Protein AF-A0A2H0W4V4-F1 (afdb_monomer_lite)

Foldseek 3Di:
DDDDDDDDDDDDDDDDDDDDDDDPPVVVVVVVVVVVVVVVVVVVVVVVVVVVVVVVVVVVVVVVVVVVVVVVVVVVVVVVVVVVVVVVVVVVVVVVVVVVVVVVVVVVVVVVVVVVVVVVVVVVVVVVVVVVVVVVVVVVVVVVVLCVLVVVLVCCVVFAAEDELLLQLLAAADLPAQDDPQQCPLSRHPQVCQQNVADSNDQQRCPPPHGLVVQSNVQHDSNDDDGGNHDPVSLQVQAQHWYFHPDGSGWIWGQHNPPSHIDTPGHSVVVVVVSVVD

Sequence (278 aa):
MNPLPQSPLMAPPQPDYTYTGPEQVDYKDRQIHYERKKRHWQRWVFYVVLSVVFLAMTAYAVYIYSENTKLVNSITEANASLKITTQNLSDSEKQSLERQRKVAELEKSLADSQADLDKQTADLQKAGEDKTKLLSSYNDFKVSLGSSDANIYSFLINYGVGVTADNLIKIPLADYNLGGLDTDGDGLSDTIEVAIGTDASKSDSDGDGFSDRDELLAGYNALGEGKLPVDAAFVDLNRGSILIQVEQNQGAWYINPKDGKRYFLGNPAKALQAIEKL

Secondary structure (DSSP, 8-state):
----------PPPPP------S-THHHHHHHHHHHHHHHHHHHHHHHHHHHHHHHHHHHHHHHHHHHHHHHHHHHHHHHHHHHHHHHHHHHHHHHHHHHHHHHHHHHHHHHHHHHHHHHHHHHHHHHHHHHHHHHHHHHHHHHHHHHHHHHHHHHHHHHSEEE-HHHHTTSPBPGGG--S--SS-SSS-HHHHHHHT--TT-S-SS-SSS-HHHHHHHTB-TTSSSB----HHHHHHHTTPEEEE-STT--EEEE-TTT--EEEEE-HHHHHHHHTT-

pLDDT: mean 82.8, std 15.64, range [39.81, 97.56]

InterPro domains:
  IPR059100 Bacterial TSP3 repeat [PF18884] (182-199)
  IPR059100 Bacterial TSP3 repeat [PF18884] (204-219)

Organism: NCBI:txid1974525

Structure (mmCIF, N/CA/C/O backbone):
data_AF-A0A2H0W4V4-F1
#
_entry.id   AF-A0A2H0W4V4-F1
#
loop_
_atom_site.group_PDB
_atom_site.id
_atom_site.type_symbol
_atom_site.label_atom_id
_atom_site.label_alt_id
_atom_site.label_comp_id
_atom_site.label_asym_id
_atom_site.label_entity_id
_atom_site.label_seq_id
_atom_site.pdbx_PDB_ins_code
_atom_site.Cartn_x
_atom_site.Cartn_y
_atom_site.Cartn_z
_atom_site.occupancy
_atom_site.B_iso_or_equiv
_atom_site.auth_seq_id
_atom_site.auth_comp_id
_atom_site.auth_asym_id
_atom_site.auth_atom_id
_atom_site.pdbx_PDB_model_num
ATOM 1 N N . MET A 1 1 ? 109.652 -39.416 -95.166 1.00 41.22 1 MET A N 1
ATOM 2 C CA . MET A 1 1 ? 110.807 -38.889 -95.918 1.00 41.22 1 MET A CA 1
ATOM 3 C C . MET A 1 1 ? 110.509 -37.449 -96.308 1.00 41.22 1 MET A C 1
ATOM 5 O O . MET A 1 1 ? 109.612 -37.227 -97.105 1.00 41.22 1 MET A O 1
ATOM 9 N N . ASN A 1 2 ? 111.233 -36.494 -95.716 1.00 61.44 2 ASN A N 1
ATOM 10 C CA . ASN A 1 2 ? 111.701 -35.308 -96.455 1.00 61.44 2 ASN A CA 1
ATOM 11 C C . ASN A 1 2 ? 112.622 -35.824 -97.587 1.00 61.44 2 ASN A C 1
ATOM 13 O O . ASN A 1 2 ? 113.175 -36.911 -97.375 1.00 61.44 2 ASN A O 1
ATOM 17 N N . PRO A 1 3 ? 112.866 -35.124 -98.719 1.00 61.03 3 PRO A N 1
ATOM 18 C CA . PRO A 1 3 ? 113.430 -33.765 -98.668 1.00 61.03 3 PRO A CA 1
ATOM 19 C C . PRO A 1 3 ? 113.128 -32.849 -99.899 1.00 61.03 3 PRO A C 1
ATOM 21 O O . PRO A 1 3 ? 112.820 -33.310 -100.987 1.00 61.03 3 PRO A O 1
ATOM 24 N N . LEU A 1 4 ? 113.060 -31.531 -99.687 1.00 40.69 4 LEU A N 1
ATOM 25 C CA . LEU A 1 4 ? 114.044 -30.497 -100.087 1.00 40.69 4 LEU A CA 1
ATOM 26 C C . LEU A 1 4 ? 113.825 -29.840 -101.479 1.00 40.69 4 LEU A C 1
ATOM 28 O O . LEU A 1 4 ? 113.165 -30.407 -102.340 1.00 40.69 4 LEU A O 1
ATOM 32 N N . PRO A 1 5 ? 114.300 -28.585 -101.638 1.00 69.75 5 PRO A N 1
ATOM 33 C CA . PRO A 1 5 ? 113.734 -27.531 -102.478 1.00 69.75 5 PRO A CA 1
ATOM 34 C C . PRO A 1 5 ? 114.546 -27.313 -103.766 1.00 69.75 5 PRO A C 1
ATOM 36 O O . PRO A 1 5 ? 115.562 -27.974 -103.954 1.00 69.75 5 PRO A O 1
ATOM 39 N N . GLN A 1 6 ? 114.153 -26.333 -104.595 1.00 45.16 6 GLN A N 1
ATOM 40 C CA . GLN A 1 6 ? 114.996 -25.197 -105.039 1.00 45.16 6 GLN A CA 1
ATOM 41 C C . GLN A 1 6 ? 114.404 -24.432 -106.247 1.00 45.16 6 GLN A C 1
ATOM 43 O O . GLN A 1 6 ? 114.139 -25.031 -107.279 1.00 45.16 6 GLN A O 1
ATOM 48 N N . SER A 1 7 ? 114.310 -23.100 -106.079 1.00 46.28 7 SER A N 1
ATOM 49 C CA . SER A 1 7 ? 114.865 -22.019 -106.940 1.00 46.28 7 SER A CA 1
ATOM 50 C C . SER A 1 7 ? 114.385 -21.867 -108.424 1.00 46.28 7 SER A C 1
ATOM 52 O O . SER A 1 7 ? 113.588 -22.665 -108.889 1.00 46.28 7 SER A O 1
ATOM 54 N N . PRO A 1 8 ? 114.726 -20.776 -109.160 1.00 64.12 8 PRO A N 1
ATOM 55 C CA . PRO A 1 8 ? 113.822 -19.633 -109.394 1.00 64.12 8 PRO A CA 1
ATOM 56 C C . PRO A 1 8 ? 113.667 -19.190 -110.883 1.00 64.12 8 PRO A C 1
ATOM 58 O O . PRO A 1 8 ? 114.312 -19.734 -111.770 1.00 64.12 8 PRO A O 1
ATOM 61 N N . LEU A 1 9 ? 112.893 -18.102 -111.089 1.00 49.72 9 LEU A N 1
ATOM 62 C CA . LEU A 1 9 ? 112.838 -17.153 -112.236 1.00 49.72 9 LEU A CA 1
ATOM 63 C C . LEU A 1 9 ? 112.128 -17.572 -113.545 1.00 49.72 9 LEU A C 1
ATOM 65 O O . LEU A 1 9 ? 112.609 -18.412 -114.290 1.00 49.72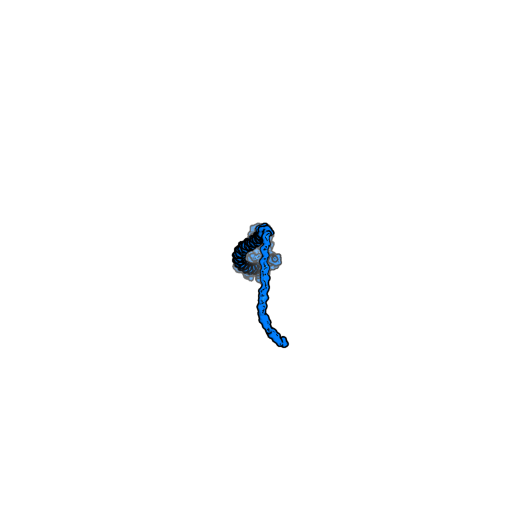 9 LEU A O 1
ATOM 69 N N . MET A 1 10 ? 111.051 -16.853 -113.907 1.00 44.47 10 MET A N 1
ATOM 70 C CA . MET A 1 10 ? 111.028 -15.742 -114.894 1.00 44.47 10 MET A CA 1
ATOM 71 C C . MET A 1 10 ? 109.590 -15.534 -115.427 1.00 44.47 10 MET A C 1
ATOM 73 O O . MET A 1 10 ? 108.916 -16.491 -115.798 1.00 44.47 10 MET A O 1
ATOM 77 N N . ALA A 1 11 ? 109.104 -14.289 -115.452 1.00 58.34 11 ALA A N 1
ATOM 78 C CA . ALA A 1 11 ? 107.744 -13.936 -115.877 1.00 58.34 11 ALA A CA 1
ATOM 79 C C . ALA A 1 11 ? 107.674 -13.567 -117.380 1.00 58.34 11 ALA A C 1
ATOM 81 O O . ALA A 1 11 ? 108.534 -12.810 -117.834 1.00 58.34 11 ALA A O 1
ATOM 82 N N . PRO A 1 12 ? 106.659 -14.027 -118.143 1.00 52.88 12 PRO A N 1
ATOM 83 C CA . PRO A 1 12 ? 106.380 -13.567 -119.507 1.00 52.88 12 PRO A CA 1
ATOM 84 C C . PRO A 1 12 ? 105.255 -12.494 -119.554 1.00 52.88 12 PRO A C 1
ATOM 86 O O . PRO A 1 12 ? 104.584 -12.260 -118.547 1.00 52.88 12 PRO A O 1
ATOM 89 N N . PRO A 1 13 ? 105.078 -11.786 -120.690 1.00 58.38 13 PRO A N 1
ATOM 90 C CA . PRO A 1 13 ? 104.577 -10.408 -120.728 1.00 58.38 13 PRO A CA 1
ATOM 91 C C . PRO A 1 13 ? 103.045 -10.264 -120.736 1.00 58.38 13 PRO A C 1
ATOM 93 O O . PRO A 1 13 ? 102.309 -11.168 -121.125 1.00 58.38 13 PRO A O 1
ATOM 96 N N . GLN A 1 14 ? 102.589 -9.073 -120.331 1.00 53.31 14 GLN A N 1
ATOM 97 C CA . GLN A 1 14 ? 101.191 -8.620 -120.340 1.00 53.31 14 GLN A CA 1
ATOM 98 C C . GLN A 1 14 ? 100.755 -8.178 -121.751 1.00 53.31 14 GLN A C 1
ATOM 100 O O . GLN A 1 14 ? 101.511 -7.448 -122.396 1.00 53.31 14 GLN A O 1
ATOM 105 N N . PRO A 1 15 ? 99.546 -8.529 -122.223 1.00 56.91 15 PRO A N 1
ATOM 106 C CA . PRO A 1 15 ? 98.967 -7.922 -123.415 1.00 56.91 15 PRO A CA 1
ATOM 107 C C . PRO A 1 15 ? 98.210 -6.622 -123.086 1.00 56.91 15 PRO A C 1
ATOM 109 O O . PRO A 1 15 ? 97.336 -6.592 -122.220 1.00 56.91 15 PRO A O 1
ATOM 112 N N . ASP A 1 16 ? 98.544 -5.565 -123.825 1.00 51.09 16 ASP A N 1
ATOM 113 C CA . ASP A 1 16 ? 97.829 -4.289 -123.903 1.00 51.09 16 ASP A CA 1
ATOM 114 C C . ASP A 1 16 ? 96.797 -4.356 -125.036 1.00 51.09 16 ASP A C 1
ATOM 116 O O . ASP A 1 16 ? 97.174 -4.475 -126.202 1.00 51.09 16 ASP A O 1
ATOM 120 N N . TYR A 1 17 ? 95.507 -4.284 -124.693 1.00 49.16 17 TYR A N 1
ATOM 121 C CA . TYR A 1 17 ? 94.443 -3.943 -125.636 1.00 49.16 17 TYR A CA 1
ATOM 122 C C . TYR A 1 17 ? 93.373 -3.093 -124.946 1.00 49.16 17 TYR A C 1
ATOM 124 O O . TYR A 1 17 ? 92.621 -3.545 -124.081 1.00 49.16 17 TYR A O 1
ATOM 132 N N . THR A 1 18 ? 93.305 -1.840 -125.380 1.00 41.22 18 THR A N 1
ATOM 133 C CA . THR A 1 18 ? 92.241 -0.868 -125.133 1.00 41.22 18 THR A CA 1
ATOM 134 C C . THR A 1 18 ? 91.043 -1.147 -126.057 1.00 41.22 18 THR A C 1
ATOM 136 O O . THR A 1 18 ? 91.220 -1.386 -127.249 1.00 41.22 18 THR A O 1
ATOM 139 N N . TYR A 1 19 ? 89.811 -1.096 -125.527 1.00 44.00 19 TYR A N 1
ATOM 140 C CA . TYR A 1 19 ? 88.566 -1.111 -126.316 1.00 44.00 19 TYR A CA 1
ATOM 141 C C . TYR A 1 19 ? 87.645 0.050 -125.906 1.00 44.00 19 TYR A C 1
ATOM 143 O O . TYR A 1 19 ? 87.472 0.342 -124.721 1.00 44.00 19 TYR A O 1
ATOM 151 N N . THR A 1 20 ? 87.079 0.722 -126.909 1.00 44.56 20 THR A N 1
ATOM 152 C CA . THR A 1 20 ? 86.448 2.048 -126.884 1.00 44.56 20 THR A CA 1
ATOM 153 C C . THR A 1 20 ? 84.921 1.996 -127.140 1.00 44.56 20 THR A C 1
ATOM 155 O O . THR A 1 20 ? 84.495 1.694 -128.248 1.00 44.56 20 THR A O 1
ATOM 158 N N . GLY A 1 21 ? 84.106 2.392 -126.140 1.00 39.81 21 GLY A N 1
ATOM 159 C CA . GLY A 1 21 ? 82.721 2.933 -126.261 1.00 39.81 21 GLY A CA 1
ATOM 160 C C . GLY A 1 21 ? 81.510 1.959 -126.211 1.00 39.81 21 GLY A C 1
ATOM 161 O O . GLY A 1 21 ? 81.665 0.799 -126.587 1.00 39.81 21 GLY A O 1
ATOM 162 N N . PRO A 1 22 ? 80.286 2.397 -125.797 1.00 45.38 22 PRO A N 1
ATOM 163 C CA . PRO A 1 22 ? 79.876 3.736 -125.356 1.00 45.38 22 PRO A CA 1
ATOM 164 C C . PRO A 1 22 ? 79.820 3.905 -123.819 1.00 45.38 22 PRO A C 1
ATOM 166 O O . PRO A 1 22 ? 79.633 2.957 -123.062 1.00 45.38 22 PRO A O 1
ATOM 169 N N . GLU A 1 23 ? 80.019 5.156 -123.404 1.00 50.53 23 GLU A N 1
ATOM 170 C CA . GLU A 1 23 ? 79.877 5.779 -122.077 1.00 50.53 23 GLU A CA 1
ATOM 171 C C . GLU A 1 23 ? 79.371 4.934 -120.891 1.00 50.53 23 GLU A C 1
ATOM 173 O O . GLU A 1 23 ? 78.206 4.552 -120.802 1.00 50.53 23 GLU A O 1
ATOM 178 N N . GLN A 1 24 ? 80.202 4.844 -119.845 1.00 51.22 24 GLN A N 1
ATOM 179 C CA . GLN A 1 24 ? 79.829 4.405 -118.487 1.00 51.22 24 GLN A CA 1
ATOM 180 C C . GLN A 1 24 ? 78.754 5.275 -117.782 1.00 51.22 24 GLN A C 1
ATOM 182 O O . GLN A 1 24 ? 78.531 5.129 -116.576 1.00 51.22 24 GLN A O 1
ATOM 187 N N . VAL A 1 25 ? 78.099 6.192 -118.493 1.00 51.09 25 VAL A N 1
ATOM 188 C CA . VAL A 1 25 ? 77.175 7.187 -117.935 1.00 51.09 25 VAL A CA 1
ATOM 189 C C . VAL A 1 25 ? 75.773 6.587 -117.703 1.00 51.09 25 VAL A C 1
ATOM 191 O O . VAL A 1 25 ? 75.182 6.816 -116.652 1.00 51.09 25 VAL A O 1
ATOM 194 N N . ASP A 1 26 ? 75.281 5.700 -118.580 1.00 54.69 26 ASP A N 1
ATOM 195 C CA . ASP A 1 26 ? 73.888 5.195 -118.535 1.00 54.69 26 ASP A CA 1
ATOM 196 C C . ASP A 1 26 ? 73.629 4.118 -117.449 1.00 54.69 26 ASP A C 1
ATOM 198 O O . ASP A 1 26 ? 72.583 4.090 -116.794 1.00 54.69 26 ASP A O 1
ATOM 202 N N . TYR A 1 27 ? 74.596 3.235 -117.168 1.00 55.56 27 TYR A N 1
ATOM 203 C CA . TYR A 1 27 ? 74.414 2.197 -116.137 1.00 55.56 27 TYR A CA 1
ATOM 204 C C . TYR A 1 27 ? 74.464 2.768 -114.713 1.00 55.56 27 TYR A C 1
ATOM 206 O O . TYR A 1 27 ? 73.708 2.332 -113.837 1.00 55.56 27 TYR A O 1
ATOM 214 N N . LYS A 1 28 ? 75.319 3.777 -114.496 1.00 58.25 28 LYS A N 1
ATOM 215 C CA . LYS A 1 28 ? 75.424 4.490 -113.219 1.00 58.25 28 LYS A CA 1
ATOM 216 C C . LYS A 1 28 ? 74.141 5.254 -112.916 1.00 58.25 28 LYS A C 1
ATOM 218 O O . LYS A 1 28 ? 73.630 5.112 -111.810 1.00 58.25 28 LYS A O 1
ATOM 223 N N . ASP A 1 29 ? 73.560 5.973 -113.876 1.00 63.00 29 ASP A N 1
ATOM 224 C CA . ASP A 1 29 ? 72.324 6.732 -113.637 1.00 63.00 29 ASP A CA 1
ATOM 225 C C . ASP A 1 29 ? 71.114 5.838 -113.328 1.00 63.00 29 ASP A C 1
ATOM 227 O O . ASP A 1 29 ? 70.357 6.123 -112.391 1.00 63.00 29 ASP A O 1
ATOM 231 N N . ARG A 1 30 ? 70.966 4.697 -114.021 1.00 64.38 30 ARG A N 1
ATOM 232 C CA . ARG A 1 30 ? 69.923 3.712 -113.685 1.00 64.38 30 ARG A CA 1
ATOM 233 C C . ARG A 1 30 ? 70.120 3.119 -112.287 1.00 64.38 30 ARG A C 1
ATOM 235 O O . ARG A 1 30 ? 69.159 3.070 -111.517 1.00 64.38 30 ARG A O 1
ATOM 242 N N . GLN A 1 31 ? 71.339 2.716 -111.919 1.00 69.06 31 GLN A N 1
ATOM 243 C CA . GLN A 1 31 ? 71.639 2.216 -110.568 1.00 69.06 31 GLN A CA 1
ATOM 244 C C . GLN A 1 31 ? 71.371 3.275 -109.494 1.00 69.06 31 GLN A C 1
ATOM 246 O O . GLN A 1 31 ? 70.716 2.993 -108.490 1.00 69.06 31 GLN A O 1
ATOM 251 N N . ILE A 1 32 ? 71.782 4.518 -109.741 1.00 68.56 32 ILE A N 1
ATOM 252 C CA . ILE A 1 32 ? 71.539 5.651 -108.851 1.00 68.56 32 ILE A CA 1
ATOM 253 C C . ILE A 1 32 ? 70.028 5.895 -108.677 1.00 68.56 32 ILE A C 1
ATOM 255 O O . ILE A 1 32 ? 69.584 6.188 -107.562 1.00 68.56 32 ILE A O 1
ATOM 259 N N . HIS A 1 33 ? 69.214 5.758 -109.730 1.00 73.69 33 HIS A N 1
ATOM 260 C CA . HIS A 1 33 ? 67.759 5.905 -109.632 1.00 73.69 33 HIS A CA 1
ATOM 261 C C . HIS A 1 33 ? 67.108 4.788 -108.796 1.00 73.69 33 HIS A C 1
ATOM 263 O O . HIS A 1 33 ? 66.320 5.083 -107.888 1.00 73.69 33 HIS A O 1
ATOM 269 N N . TYR A 1 34 ? 67.487 3.524 -109.026 1.00 76.38 34 TYR A N 1
ATOM 270 C CA . TYR A 1 34 ? 67.015 2.385 -108.227 1.00 76.38 34 TYR A CA 1
ATOM 271 C C . TYR A 1 34 ? 67.400 2.517 -106.752 1.00 76.38 34 TYR A C 1
ATOM 273 O O . TYR A 1 34 ? 66.565 2.313 -105.867 1.00 76.38 34 TYR A O 1
ATOM 281 N N . GLU A 1 35 ? 68.634 2.925 -106.464 1.00 81.88 35 GLU A N 1
ATOM 282 C CA . GLU A 1 35 ? 69.087 3.148 -105.096 1.00 81.88 35 GLU A CA 1
ATOM 283 C C . GLU A 1 35 ? 68.369 4.313 -104.413 1.00 81.88 35 GLU A C 1
ATOM 285 O O . GLU A 1 35 ? 68.028 4.208 -103.235 1.00 81.88 35 GLU A O 1
ATOM 290 N N . ARG A 1 36 ? 68.099 5.420 -105.123 1.00 78.94 36 ARG A N 1
ATOM 291 C CA . ARG A 1 36 ? 67.303 6.530 -104.574 1.00 78.94 36 ARG A CA 1
ATOM 292 C C . ARG A 1 36 ? 65.90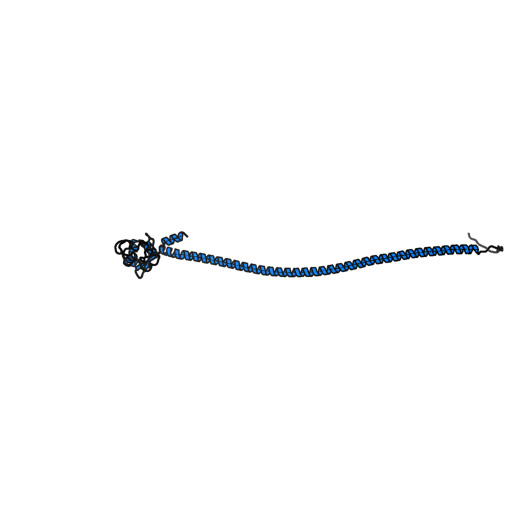0 6.060 -104.204 1.00 78.94 36 ARG A C 1
ATOM 294 O O . ARG A 1 36 ? 65.459 6.340 -103.092 1.00 78.94 36 ARG A O 1
ATOM 301 N N . LYS A 1 37 ? 65.231 5.306 -105.082 1.00 83.38 37 LYS A N 1
ATOM 302 C CA . LYS A 1 37 ? 63.888 4.766 -104.820 1.00 83.38 37 LYS A CA 1
ATOM 303 C C . LYS A 1 37 ? 63.895 3.769 -103.659 1.00 83.38 37 LYS A C 1
ATOM 305 O O . LYS A 1 37 ? 63.037 3.857 -102.787 1.00 83.38 37 LYS A O 1
ATOM 310 N N . LYS A 1 38 ? 64.900 2.888 -103.587 1.00 83.62 38 LYS A N 1
ATOM 311 C CA . LYS A 1 38 ? 65.084 1.938 -102.479 1.00 83.62 38 LYS A CA 1
ATOM 312 C C . LYS A 1 38 ? 65.345 2.648 -101.150 1.00 83.62 38 LYS A C 1
ATOM 314 O O . LYS A 1 38 ? 64.672 2.339 -100.176 1.00 83.62 38 LYS A O 1
ATOM 319 N N . ARG A 1 39 ? 66.262 3.622 -101.103 1.00 84.69 39 ARG A N 1
ATOM 320 C CA . ARG A 1 39 ? 66.539 4.425 -99.896 1.00 84.69 39 ARG A CA 1
ATOM 321 C C . ARG A 1 39 ? 65.317 5.232 -99.465 1.00 84.69 39 ARG A C 1
ATOM 323 O O . ARG A 1 39 ? 65.055 5.347 -98.274 1.00 84.69 39 ARG A O 1
ATOM 330 N N . HIS A 1 40 ? 64.562 5.771 -100.419 1.00 87.25 40 HIS A N 1
ATOM 331 C CA . HIS A 1 40 ? 63.322 6.488 -100.136 1.00 87.25 40 HIS A CA 1
ATOM 332 C C . HIS A 1 40 ? 62.250 5.554 -99.561 1.00 87.25 40 HIS A C 1
ATOM 334 O O . HIS A 1 40 ? 61.663 5.869 -98.533 1.00 87.25 40 HIS A O 1
ATOM 340 N N . TRP A 1 41 ? 62.064 4.371 -100.150 1.00 86.19 41 TRP A N 1
ATOM 341 C CA . TRP A 1 41 ? 61.154 3.348 -99.633 1.00 86.19 41 TRP A CA 1
ATOM 342 C C . TRP A 1 41 ? 61.583 2.832 -98.252 1.00 86.19 41 TRP A C 1
ATOM 344 O O . TRP A 1 41 ? 60.758 2.752 -97.352 1.00 86.19 41 TRP A O 1
ATOM 354 N N . GLN A 1 42 ? 62.877 2.577 -98.033 1.00 90.56 42 GLN A N 1
ATOM 355 C CA . GLN A 1 42 ? 63.416 2.193 -96.723 1.00 90.56 42 GLN A CA 1
ATOM 356 C C . GLN A 1 42 ? 63.190 3.277 -95.662 1.00 90.56 42 GLN A C 1
ATOM 358 O O . GLN A 1 42 ? 62.799 2.955 -94.546 1.00 90.56 42 GLN A O 1
ATOM 363 N N . ARG A 1 43 ? 63.389 4.559 -96.000 1.00 91.12 43 ARG A N 1
ATOM 364 C CA . ARG A 1 43 ? 63.072 5.683 -95.103 1.00 91.12 43 ARG A CA 1
ATOM 365 C C . ARG A 1 43 ? 61.577 5.765 -94.817 1.00 91.12 43 ARG A C 1
ATOM 367 O O . ARG A 1 43 ? 61.200 5.958 -93.670 1.00 91.12 43 ARG A O 1
ATOM 374 N N . TRP A 1 44 ? 60.735 5.578 -95.831 1.00 93.50 44 TRP A N 1
ATOM 375 C CA . TRP A 1 44 ? 59.284 5.571 -95.663 1.00 93.50 44 TRP A CA 1
ATOM 376 C C . TRP A 1 44 ? 58.834 4.448 -94.719 1.00 93.50 44 TRP A C 1
ATOM 378 O O . TRP A 1 44 ? 58.141 4.718 -93.744 1.00 93.50 44 TRP A O 1
ATOM 388 N N . VAL A 1 45 ? 59.321 3.220 -94.924 1.00 92.94 45 VAL A N 1
ATOM 389 C CA . VAL A 1 45 ? 59.064 2.085 -94.022 1.00 92.94 45 VAL A CA 1
ATOM 390 C C . VAL A 1 45 ? 59.585 2.369 -92.610 1.00 92.94 45 VAL A C 1
ATOM 392 O O . VAL A 1 45 ? 58.869 2.133 -91.642 1.00 92.94 45 VAL A O 1
ATOM 395 N N . PHE A 1 46 ? 60.793 2.925 -92.475 1.00 93.31 46 PHE A N 1
ATOM 396 C CA . PHE A 1 46 ? 61.358 3.296 -91.176 1.00 93.31 46 PHE A CA 1
ATOM 397 C C . PHE A 1 46 ? 60.480 4.310 -90.431 1.00 93.31 46 PHE A C 1
ATOM 399 O O . PHE A 1 46 ? 60.195 4.110 -89.254 1.00 93.31 46 PHE A O 1
ATOM 406 N N . TYR A 1 47 ? 60.000 5.359 -91.105 1.00 94.12 47 TYR A N 1
ATOM 407 C CA . TYR A 1 47 ? 59.118 6.350 -90.485 1.00 94.12 47 TYR A CA 1
ATOM 408 C C . TYR A 1 47 ? 57.745 5.781 -90.127 1.00 94.12 47 TYR A C 1
ATOM 410 O O . TYR A 1 47 ? 57.211 6.141 -89.083 1.00 94.12 47 TYR A O 1
ATOM 418 N N . VAL A 1 48 ? 57.190 4.872 -90.936 1.00 94.88 48 VAL A N 1
ATOM 419 C CA . VAL A 1 48 ? 55.935 4.180 -90.604 1.00 94.88 48 VAL A CA 1
ATOM 420 C C . VAL A 1 48 ? 56.112 3.326 -89.350 1.00 94.88 48 VAL A C 1
ATOM 422 O O . VAL A 1 48 ? 55.324 3.452 -88.418 1.00 94.88 48 VAL A O 1
ATOM 425 N N . VAL A 1 49 ? 57.169 2.512 -89.277 1.00 94.44 49 VAL A N 1
ATOM 426 C CA . VAL A 1 49 ? 57.457 1.691 -88.088 1.00 94.44 49 VAL A CA 1
ATOM 427 C C . VAL A 1 49 ? 57.693 2.575 -86.864 1.00 94.44 49 VAL A C 1
ATOM 429 O O . VAL A 1 49 ? 57.103 2.330 -85.815 1.00 94.44 49 VAL A O 1
ATOM 432 N N . LEU A 1 50 ? 58.494 3.635 -86.998 1.00 94.38 50 LEU A N 1
ATOM 433 C CA . LEU A 1 50 ? 58.752 4.584 -85.916 1.00 94.38 50 LEU A CA 1
ATOM 434 C C . LEU A 1 50 ? 57.462 5.271 -85.446 1.00 94.38 50 LEU A C 1
ATOM 436 O O . LEU A 1 50 ? 57.253 5.422 -84.246 1.00 94.38 50 LEU A O 1
ATOM 440 N N . SER A 1 51 ? 56.577 5.641 -86.374 1.00 94.12 51 SER A N 1
ATOM 441 C CA . SER A 1 51 ? 55.277 6.238 -86.066 1.00 94.12 51 SER A CA 1
ATOM 442 C C . SER A 1 51 ? 54.361 5.260 -85.332 1.00 94.12 51 SER A C 1
ATOM 444 O O . SER A 1 51 ? 53.764 5.644 -84.332 1.00 94.12 51 SER A O 1
ATOM 446 N N . VAL A 1 52 ? 54.294 3.994 -85.756 1.00 95.56 52 VAL A N 1
ATOM 447 C CA . VAL A 1 52 ? 53.503 2.957 -85.074 1.00 95.56 52 VAL A CA 1
ATOM 448 C C . VAL A 1 52 ? 54.033 2.697 -83.665 1.00 95.56 52 VAL A C 1
ATOM 450 O O . VAL A 1 52 ? 53.246 2.643 -82.724 1.00 95.56 52 VAL A O 1
ATOM 453 N N . VAL A 1 53 ? 55.355 2.588 -83.492 1.00 95.62 53 VAL A N 1
ATOM 454 C CA . VAL A 1 53 ? 55.975 2.415 -82.168 1.00 95.62 53 VAL A CA 1
ATOM 455 C C . VAL A 1 53 ? 55.687 3.619 -81.274 1.00 95.62 53 VAL A C 1
ATOM 457 O O . VAL A 1 53 ? 55.308 3.442 -80.118 1.00 95.62 53 VAL A O 1
ATOM 460 N N . PHE A 1 54 ? 55.806 4.838 -81.806 1.00 96.62 54 PHE A N 1
ATOM 461 C CA . PHE A 1 54 ? 55.487 6.054 -81.063 1.00 96.62 54 PHE A CA 1
ATOM 462 C C . PHE A 1 54 ? 54.012 6.091 -80.641 1.00 96.62 54 PHE A C 1
ATOM 464 O O . PHE A 1 54 ? 53.725 6.339 -79.474 1.00 96.62 54 PHE A O 1
ATOM 471 N N . LEU A 1 55 ? 53.082 5.773 -81.548 1.00 95.38 55 LEU A N 1
ATOM 472 C CA . LEU A 1 55 ? 51.649 5.695 -81.245 1.00 95.38 55 LEU A CA 1
ATOM 473 C C . LEU A 1 55 ? 51.324 4.605 -80.212 1.00 95.38 55 LEU A C 1
ATOM 475 O O . LEU A 1 55 ? 50.486 4.815 -79.341 1.00 95.38 55 LEU A O 1
ATOM 479 N N . ALA A 1 56 ? 51.995 3.454 -80.271 1.00 94.94 56 ALA A N 1
ATOM 480 C CA . ALA A 1 56 ? 51.826 2.393 -79.282 1.00 94.94 56 ALA A CA 1
ATOM 481 C C . ALA A 1 56 ? 52.334 2.824 -77.895 1.00 94.94 56 ALA A C 1
ATOM 483 O O . ALA A 1 56 ? 51.663 2.583 -76.892 1.00 94.94 56 ALA A O 1
ATOM 484 N N . MET A 1 57 ? 53.486 3.503 -77.827 1.00 96.06 57 MET A N 1
ATOM 485 C CA . MET A 1 57 ? 54.024 4.037 -76.571 1.00 96.06 57 MET A CA 1
ATOM 486 C C . MET A 1 57 ? 53.123 5.119 -75.974 1.00 96.06 57 MET A C 1
ATOM 488 O O . MET A 1 57 ? 52.873 5.096 -74.769 1.00 96.06 57 MET A O 1
ATOM 492 N N . THR A 1 58 ? 52.605 6.046 -76.787 1.00 95.62 58 THR A N 1
ATOM 493 C CA . THR A 1 58 ? 51.685 7.082 -76.296 1.00 95.62 58 THR A CA 1
ATOM 494 C C . THR A 1 58 ? 50.367 6.475 -75.826 1.00 95.62 58 THR A C 1
ATOM 496 O O . THR A 1 58 ? 49.897 6.830 -74.747 1.00 95.62 58 THR A O 1
ATOM 499 N N . ALA A 1 59 ? 49.809 5.505 -76.559 1.00 95.44 59 ALA A N 1
ATOM 500 C CA . ALA A 1 59 ? 48.616 4.775 -76.134 1.00 95.44 59 ALA A CA 1
ATOM 501 C C . ALA A 1 59 ? 48.836 4.033 -74.804 1.00 95.44 59 ALA A C 1
ATOM 503 O O . ALA A 1 59 ? 47.994 4.111 -73.910 1.00 95.44 59 ALA A O 1
ATOM 504 N N . TYR A 1 60 ? 49.985 3.371 -74.634 1.00 95.94 60 TYR A N 1
ATOM 505 C CA . TYR A 1 60 ? 50.334 2.686 -73.388 1.00 95.94 60 TYR A CA 1
ATOM 506 C C . TYR A 1 60 ? 50.516 3.661 -72.213 1.00 95.94 60 TYR A C 1
ATOM 508 O O . TYR A 1 60 ? 50.036 3.398 -71.110 1.00 95.94 60 TYR A O 1
ATOM 516 N N . ALA A 1 61 ? 51.138 4.821 -72.446 1.00 95.19 61 ALA A N 1
ATOM 517 C CA . ALA A 1 61 ? 51.273 5.870 -71.435 1.00 95.19 61 ALA A CA 1
ATOM 518 C C . ALA A 1 61 ? 49.907 6.423 -70.992 1.00 95.19 61 ALA A C 1
ATOM 520 O O . ALA A 1 61 ? 49.667 6.581 -69.795 1.00 95.19 61 ALA A O 1
ATOM 521 N N . VAL A 1 62 ? 48.990 6.660 -71.939 1.00 95.56 62 VAL A N 1
ATOM 522 C CA . VAL A 1 62 ? 47.611 7.086 -71.643 1.00 95.56 62 VAL A CA 1
ATOM 523 C C . VAL A 1 62 ? 46.857 6.007 -70.866 1.00 95.56 62 VAL A C 1
ATOM 525 O O . VAL A 1 62 ? 46.175 6.330 -69.895 1.00 95.56 62 VAL A O 1
ATOM 528 N N . TYR A 1 63 ? 47.011 4.732 -71.238 1.00 95.81 63 TYR A N 1
ATOM 529 C CA . TYR A 1 63 ? 46.401 3.612 -70.521 1.00 95.81 63 TYR A CA 1
ATOM 530 C C . TYR A 1 63 ? 46.848 3.571 -69.053 1.00 95.81 63 TYR A C 1
ATOM 532 O O . TYR A 1 63 ? 45.998 3.615 -68.163 1.00 95.81 63 TYR A O 1
ATOM 540 N N . ILE A 1 64 ? 48.161 3.592 -68.791 1.00 95.38 64 ILE A N 1
ATOM 541 C CA . ILE A 1 64 ? 48.706 3.619 -67.423 1.00 95.38 64 ILE A CA 1
ATOM 542 C C . ILE A 1 64 ? 48.196 4.837 -66.655 1.00 95.38 64 ILE A C 1
ATOM 544 O O . ILE A 1 64 ? 47.783 4.708 -65.505 1.00 95.38 64 ILE A O 1
ATOM 548 N N . TYR A 1 65 ? 48.205 6.018 -67.275 1.00 95.81 65 TYR A N 1
ATOM 549 C CA . TYR A 1 65 ? 47.715 7.228 -66.6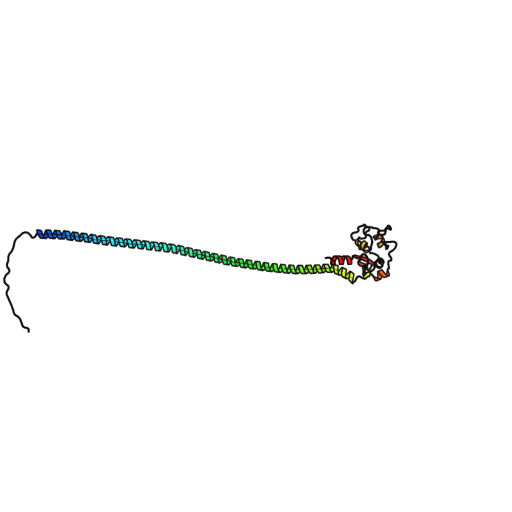23 1.00 95.81 65 TYR A CA 1
ATOM 550 C C . TYR A 1 65 ? 46.235 7.101 -66.239 1.00 95.81 65 TYR A C 1
ATOM 552 O O . TYR A 1 65 ? 45.852 7.462 -65.125 1.00 95.81 65 TYR A O 1
ATOM 560 N N . SER A 1 66 ? 45.408 6.536 -67.123 1.00 95.25 66 SER A N 1
ATOM 561 C CA . SER A 1 66 ? 43.985 6.325 -66.855 1.00 95.25 66 SER A CA 1
ATOM 562 C C . SER A 1 66 ? 43.748 5.350 -65.698 1.00 95.25 66 SER A C 1
ATOM 564 O O . SER A 1 66 ? 42.955 5.654 -64.809 1.00 95.25 66 SER A O 1
ATOM 566 N N . GLU A 1 67 ? 44.478 4.232 -65.646 1.00 95.88 67 GLU A N 1
ATOM 567 C CA . GLU A 1 67 ? 44.382 3.256 -64.553 1.00 95.88 67 GLU A CA 1
ATOM 568 C C . GLU A 1 67 ? 44.892 3.837 -63.230 1.00 95.88 67 GLU A C 1
ATOM 570 O O . GLU A 1 67 ? 44.226 3.720 -62.204 1.00 95.88 67 GLU A O 1
ATOM 575 N N . ASN A 1 68 ? 46.007 4.572 -63.250 1.00 94.81 68 ASN A N 1
ATOM 576 C CA . ASN A 1 68 ? 46.502 5.280 -62.068 1.00 94.81 68 ASN A CA 1
ATOM 577 C C . ASN A 1 68 ? 45.488 6.309 -61.557 1.00 94.81 68 ASN A C 1
ATOM 579 O O . ASN A 1 68 ? 45.293 6.431 -60.350 1.00 94.81 68 ASN A O 1
ATOM 583 N N . THR A 1 69 ? 44.805 7.018 -62.457 1.00 95.31 69 THR A N 1
ATOM 584 C CA . THR A 1 69 ? 43.755 7.969 -62.069 1.00 95.31 69 THR A CA 1
ATOM 585 C C . THR A 1 69 ? 42.578 7.248 -61.410 1.00 95.31 69 THR A C 1
ATOM 587 O O . THR A 1 69 ? 42.105 7.689 -60.364 1.00 95.31 69 THR A O 1
ATOM 590 N N . LYS A 1 70 ? 42.138 6.103 -61.957 1.00 96.00 70 LYS A N 1
ATOM 591 C CA . LYS A 1 70 ? 41.094 5.271 -61.330 1.00 96.00 70 LYS A CA 1
ATOM 592 C C . LYS A 1 70 ? 41.509 4.803 -59.934 1.00 96.00 70 LYS A C 1
ATOM 594 O O . LYS A 1 70 ? 40.716 4.908 -59.001 1.00 96.00 70 LYS A O 1
ATOM 599 N N . LEU A 1 71 ? 42.752 4.345 -59.772 1.00 95.62 71 LEU A N 1
ATOM 600 C CA . LEU A 1 71 ? 43.289 3.920 -58.478 1.00 95.62 71 LEU A CA 1
ATOM 601 C C . LEU A 1 71 ? 43.312 5.075 -57.467 1.00 95.62 71 LEU A C 1
ATOM 603 O O . LEU A 1 71 ? 42.802 4.917 -56.360 1.00 95.62 71 LEU A O 1
ATOM 607 N N . VAL A 1 72 ? 43.824 6.251 -57.843 1.00 95.75 72 VAL A N 1
ATOM 608 C CA . VAL A 1 72 ? 43.855 7.440 -56.968 1.00 95.75 72 VAL A CA 1
ATOM 609 C C . VAL A 1 72 ? 42.448 7.866 -56.547 1.00 95.75 72 VAL A C 1
ATOM 611 O O . VAL A 1 72 ? 42.228 8.168 -55.371 1.00 95.75 72 VAL A O 1
ATOM 614 N N . ASN A 1 73 ? 41.488 7.845 -57.473 1.00 96.12 73 ASN A N 1
ATOM 615 C CA . ASN A 1 73 ? 40.093 8.146 -57.161 1.00 96.12 73 ASN A CA 1
ATOM 616 C C . ASN A 1 73 ? 39.524 7.131 -56.163 1.00 96.12 73 ASN A C 1
ATOM 618 O O . ASN A 1 73 ? 38.998 7.537 -55.130 1.00 96.12 73 ASN A O 1
ATOM 622 N N . SER A 1 74 ? 39.732 5.828 -56.393 1.00 96.31 74 SER A N 1
ATOM 623 C CA . SER A 1 74 ? 39.268 4.777 -55.475 1.00 96.31 74 SER A CA 1
ATOM 624 C C . SER A 1 74 ? 39.876 4.895 -54.071 1.00 96.31 74 SER A C 1
ATOM 626 O O . SER A 1 74 ? 39.179 4.716 -53.076 1.00 96.31 74 SER A O 1
ATOM 628 N N . ILE A 1 75 ? 41.157 5.270 -53.966 1.00 95.81 75 ILE A N 1
ATOM 629 C CA . ILE A 1 75 ? 41.834 5.502 -52.682 1.00 95.81 75 ILE A CA 1
ATOM 630 C C . ILE A 1 75 ? 41.241 6.727 -51.982 1.00 95.81 75 ILE A C 1
ATOM 632 O O . ILE A 1 75 ? 41.049 6.724 -50.767 1.00 95.81 75 ILE A O 1
ATOM 636 N N . THR A 1 76 ? 40.941 7.781 -52.738 1.00 96.31 76 THR A N 1
ATOM 637 C CA . THR A 1 76 ? 40.352 9.010 -52.201 1.00 96.31 76 THR A CA 1
ATOM 638 C C . THR A 1 76 ? 38.934 8.757 -51.685 1.00 96.31 76 THR A C 1
ATOM 640 O O . THR A 1 76 ? 38.609 9.172 -50.572 1.00 96.31 76 THR A O 1
ATOM 643 N N . GLU A 1 77 ? 38.116 8.019 -52.438 1.00 96.81 77 GLU A N 1
ATOM 644 C CA . GLU A 1 77 ? 36.782 7.569 -52.021 1.00 96.81 77 GLU A CA 1
ATOM 645 C C . GLU A 1 77 ? 36.853 6.666 -50.782 1.00 96.81 77 GLU A C 1
ATOM 647 O O . GLU A 1 77 ? 36.136 6.895 -49.804 1.00 96.81 77 GLU A O 1
ATOM 652 N N . ALA A 1 78 ? 37.774 5.697 -50.770 1.00 95.38 78 ALA A N 1
ATOM 653 C CA . ALA A 1 78 ? 37.999 4.823 -49.624 1.00 95.38 78 ALA A CA 1
ATOM 654 C C . ALA A 1 78 ? 38.378 5.628 -48.371 1.00 95.38 78 ALA A C 1
ATOM 656 O O . ALA A 1 78 ? 37.769 5.447 -47.317 1.00 95.38 78 ALA A O 1
ATOM 657 N N . ASN A 1 79 ? 39.304 6.583 -48.480 1.00 96.00 79 ASN A N 1
ATOM 658 C CA . ASN A 1 79 ? 39.699 7.446 -47.364 1.00 96.00 79 ASN A CA 1
ATOM 659 C C . ASN A 1 79 ? 38.552 8.343 -46.875 1.00 96.00 79 ASN A C 1
ATOM 661 O O . ASN A 1 79 ? 38.396 8.537 -45.667 1.00 96.00 79 ASN A O 1
ATOM 665 N N . ALA A 1 80 ? 37.725 8.867 -47.784 1.00 95.94 80 ALA A N 1
ATOM 666 C CA . ALA A 1 80 ? 36.541 9.639 -47.417 1.00 95.94 80 ALA A CA 1
ATOM 667 C C . ALA A 1 80 ? 35.534 8.777 -46.638 1.00 95.94 80 ALA A C 1
ATOM 669 O O . ALA A 1 80 ? 35.053 9.190 -45.581 1.00 95.94 80 ALA A O 1
ATOM 670 N N . SER A 1 81 ? 35.277 7.551 -47.106 1.00 96.19 81 SER A N 1
ATOM 671 C CA . SER A 1 81 ? 34.390 6.602 -46.423 1.00 96.19 81 SER A CA 1
ATOM 672 C C . SER A 1 81 ? 34.930 6.176 -45.052 1.00 96.19 81 SER A C 1
ATOM 674 O O . SER A 1 81 ? 34.175 6.112 -44.079 1.00 96.19 81 SER A O 1
ATOM 676 N N . LEU A 1 82 ? 36.248 5.972 -44.937 1.00 96.94 82 LEU A N 1
ATOM 677 C CA . LEU A 1 82 ? 36.908 5.635 -43.680 1.00 96.94 82 LEU A CA 1
ATOM 678 C C . LEU A 1 82 ? 36.751 6.769 -42.666 1.00 96.94 82 LEU A C 1
ATOM 680 O O . LEU A 1 82 ? 36.408 6.512 -41.517 1.00 96.94 82 LEU A O 1
ATOM 684 N N . LYS A 1 83 ? 36.929 8.024 -43.094 1.00 96.12 83 LYS A N 1
ATOM 685 C CA . LYS A 1 83 ? 36.741 9.204 -42.238 1.00 96.12 83 LYS A CA 1
ATOM 686 C C . LYS A 1 83 ? 35.306 9.331 -41.719 1.00 96.12 83 LYS A C 1
ATOM 688 O O . LYS A 1 83 ? 35.107 9.656 -40.554 1.00 96.12 83 LYS A O 1
ATOM 693 N N . ILE A 1 84 ? 34.310 9.073 -42.566 1.00 96.50 84 ILE A N 1
ATOM 694 C CA . ILE A 1 84 ? 32.900 9.080 -42.146 1.00 96.50 84 ILE A CA 1
ATOM 695 C C . ILE A 1 84 ? 32.649 7.952 -41.142 1.00 96.50 84 ILE A C 1
ATOM 697 O O . ILE A 1 84 ? 32.019 8.161 -40.110 1.00 96.50 84 ILE A O 1
ATOM 701 N N . THR A 1 85 ? 33.183 6.760 -41.414 1.00 94.75 85 THR A N 1
ATOM 702 C CA . THR A 1 85 ? 33.012 5.592 -40.542 1.00 94.75 85 THR A CA 1
ATOM 703 C C . THR A 1 85 ? 33.639 5.820 -39.169 1.00 94.75 85 THR A C 1
ATOM 705 O O . THR A 1 85 ? 33.012 5.510 -38.161 1.00 94.75 85 THR A O 1
ATOM 708 N N . THR A 1 86 ? 34.837 6.407 -39.099 1.00 95.50 86 THR A N 1
ATOM 709 C CA . THR A 1 86 ? 35.488 6.725 -37.819 1.00 95.50 86 THR A CA 1
ATOM 710 C C . THR A 1 86 ? 34.737 7.802 -37.042 1.00 95.50 86 THR A C 1
ATOM 712 O O . THR A 1 86 ? 34.606 7.682 -35.825 1.00 95.50 86 THR A O 1
ATOM 715 N N . GLN A 1 87 ? 34.183 8.811 -37.721 1.00 96.00 87 GLN A N 1
ATOM 716 C CA . GLN A 1 87 ? 33.311 9.802 -37.083 1.00 96.00 87 GLN A CA 1
ATOM 717 C C . GLN A 1 87 ? 32.048 9.153 -36.509 1.00 96.00 87 GLN A C 1
ATOM 719 O O . GLN A 1 87 ? 31.789 9.295 -35.314 1.00 96.00 87 GLN A O 1
ATOM 724 N N . ASN A 1 88 ? 31.331 8.366 -37.314 1.00 96.56 88 ASN A N 1
ATOM 725 C CA . ASN A 1 88 ? 30.132 7.650 -36.877 1.00 96.56 88 ASN A CA 1
ATOM 726 C C . ASN A 1 88 ? 30.418 6.717 -35.694 1.00 96.56 88 ASN A C 1
ATOM 728 O O . ASN A 1 88 ? 29.617 6.644 -34.763 1.00 96.56 88 ASN A O 1
ATOM 732 N N . LEU A 1 89 ? 31.565 6.028 -35.704 1.00 97.00 89 LEU A N 1
ATOM 733 C CA . LEU A 1 89 ? 31.988 5.181 -34.593 1.00 97.00 89 LEU A CA 1
ATOM 734 C C . LEU A 1 89 ? 32.193 6.013 -33.322 1.00 97.00 89 LEU A C 1
ATOM 736 O O . LEU A 1 89 ? 31.634 5.675 -32.284 1.00 97.00 89 LEU A O 1
ATOM 740 N N . SER A 1 90 ? 32.906 7.140 -33.418 1.00 96.12 90 SER A N 1
ATOM 741 C CA . SER A 1 90 ? 33.151 8.024 -32.272 1.00 96.12 90 SER A CA 1
ATOM 742 C C . SER A 1 90 ? 31.863 8.619 -31.688 1.00 96.12 90 SER A C 1
ATOM 744 O O . SER A 1 90 ? 31.733 8.769 -30.473 1.00 96.12 90 SER A O 1
ATOM 746 N N . ASP A 1 91 ? 30.877 8.929 -32.530 1.00 97.12 91 ASP A N 1
ATOM 747 C CA . ASP A 1 91 ? 29.585 9.439 -32.075 1.00 97.12 91 ASP A CA 1
ATOM 748 C C . ASP A 1 91 ? 28.725 8.325 -31.466 1.00 97.12 91 ASP A C 1
ATOM 750 O O . ASP A 1 91 ? 28.074 8.539 -30.440 1.00 97.12 91 ASP A O 1
ATOM 754 N N . SER A 1 92 ? 28.796 7.108 -32.014 1.00 94.94 92 SER A N 1
ATOM 755 C CA . SER A 1 92 ? 28.183 5.921 -31.412 1.00 94.94 92 SER A CA 1
ATOM 756 C C . SER A 1 92 ? 28.793 5.589 -30.044 1.00 94.94 92 SER A C 1
ATOM 758 O O . SER A 1 92 ? 28.065 5.214 -29.124 1.00 94.94 92 SER A O 1
ATOM 760 N N . GLU A 1 93 ? 30.107 5.744 -29.871 1.00 96.69 93 GLU A N 1
ATOM 761 C CA . GLU A 1 93 ? 30.786 5.565 -28.581 1.00 96.69 93 GLU A CA 1
ATOM 762 C C . GLU A 1 93 ? 30.305 6.589 -27.547 1.00 96.69 93 GLU A C 1
ATOM 764 O O . GLU A 1 93 ? 29.949 6.211 -26.427 1.00 96.69 93 GLU A O 1
ATOM 769 N N . LYS A 1 94 ? 30.200 7.872 -27.925 1.00 96.81 94 LYS A N 1
ATOM 770 C CA . LYS A 1 94 ? 29.628 8.914 -27.052 1.00 96.81 94 LYS A CA 1
ATOM 771 C C . LYS A 1 94 ? 28.188 8.593 -26.665 1.00 96.81 94 LYS A C 1
ATOM 773 O O . LYS A 1 94 ? 27.832 8.714 -25.494 1.00 96.81 94 LYS A O 1
ATOM 778 N N . GLN A 1 95 ? 27.372 8.158 -27.625 1.00 96.94 95 GLN A N 1
ATOM 779 C CA . GLN A 1 95 ? 25.981 7.799 -27.364 1.00 96.94 95 GLN A CA 1
ATOM 780 C C . GLN A 1 95 ? 25.879 6.597 -26.416 1.00 96.94 95 GLN A C 1
ATOM 782 O O . GLN A 1 95 ? 25.038 6.591 -25.518 1.00 96.94 95 GLN A O 1
ATOM 787 N N . SER A 1 96 ? 26.738 5.589 -26.586 1.00 95.06 96 SER A N 1
ATOM 788 C CA . SER A 1 96 ? 26.813 4.437 -25.684 1.00 95.06 96 SER A CA 1
ATOM 789 C C . SER A 1 96 ? 27.194 4.863 -24.263 1.00 95.06 96 SER A C 1
ATOM 791 O O . SER A 1 96 ? 26.538 4.459 -23.304 1.00 95.06 96 SER A O 1
ATOM 793 N N . LEU A 1 97 ? 28.178 5.757 -24.122 1.00 97.25 97 LEU A N 1
ATOM 794 C CA . LEU A 1 97 ? 28.593 6.291 -22.824 1.00 97.25 97 LEU A CA 1
ATOM 795 C C . LEU A 1 97 ? 27.476 7.095 -22.143 1.00 97.25 97 LEU A C 1
ATOM 797 O O . LEU A 1 97 ? 27.252 6.958 -20.941 1.00 97.25 97 LEU A O 1
ATOM 801 N N . GLU A 1 98 ? 26.744 7.916 -22.897 1.00 97.06 98 GLU A N 1
ATOM 802 C CA . GLU A 1 98 ? 25.592 8.652 -22.370 1.00 97.06 98 GLU A CA 1
ATOM 803 C C . GLU A 1 98 ? 24.481 7.698 -21.910 1.00 97.06 98 GLU A C 1
ATOM 805 O O . GLU A 1 98 ? 23.918 7.875 -20.829 1.00 97.06 98 GLU A O 1
ATOM 810 N N . ARG A 1 99 ? 24.197 6.647 -22.690 1.00 96.25 99 ARG A N 1
ATOM 811 C CA . ARG A 1 99 ? 23.239 5.603 -22.300 1.00 96.25 99 ARG A CA 1
ATOM 812 C C . ARG A 1 99 ? 23.684 4.881 -21.030 1.00 96.25 99 ARG A C 1
ATOM 814 O O . ARG A 1 99 ? 22.856 4.699 -20.147 1.00 96.25 99 ARG A O 1
ATOM 821 N N . GLN A 1 100 ? 24.965 4.533 -20.897 1.00 96.44 100 GLN A N 1
ATOM 822 C CA . GLN A 1 100 ? 25.499 3.919 -19.674 1.00 96.44 100 GLN A CA 1
ATOM 823 C C . GLN A 1 100 ? 25.329 4.827 -18.451 1.00 96.44 100 GLN A C 1
ATOM 825 O O . GLN A 1 100 ? 24.935 4.350 -17.390 1.00 96.44 100 GLN A O 1
ATOM 830 N N . ARG A 1 101 ? 25.550 6.141 -18.593 1.00 96.88 101 ARG A N 1
ATOM 831 C CA . ARG A 1 101 ? 25.301 7.103 -17.505 1.00 96.88 101 ARG A CA 1
ATOM 832 C C . ARG A 1 101 ? 23.829 7.150 -17.099 1.00 96.88 101 ARG A C 1
ATOM 834 O O . ARG A 1 101 ? 23.541 7.121 -15.909 1.00 96.88 101 ARG A O 1
ATOM 841 N N . LYS A 1 102 ? 22.911 7.172 -18.072 1.00 97.44 102 LYS A N 1
ATOM 842 C CA . LYS A 1 102 ? 21.463 7.130 -17.803 1.00 97.44 102 LYS A CA 1
ATOM 843 C C . LYS A 1 102 ? 21.047 5.831 -17.119 1.00 97.44 102 LYS A C 1
ATOM 845 O O . LYS A 1 102 ? 20.227 5.869 -16.214 1.00 97.44 102 LYS A O 1
ATOM 850 N N . VAL A 1 103 ? 21.620 4.695 -17.520 1.00 97.38 103 VAL A N 1
ATOM 851 C CA . VAL A 1 103 ? 21.376 3.408 -16.850 1.00 97.38 103 VAL A CA 1
ATOM 852 C C . VAL A 1 103 ? 21.834 3.468 -15.393 1.00 97.38 103 VAL A C 1
ATOM 854 O O . VAL A 1 103 ? 21.043 3.144 -14.519 1.00 97.38 103 VAL A O 1
ATOM 857 N N . ALA A 1 104 ? 23.039 3.970 -15.114 1.00 96.44 104 ALA A N 1
ATOM 858 C CA . ALA A 1 104 ? 23.531 4.104 -13.740 1.00 96.44 104 ALA A CA 1
ATOM 859 C C . ALA A 1 104 ? 22.664 5.049 -12.880 1.00 96.44 104 ALA A C 1
ATOM 861 O O . ALA A 1 104 ? 22.440 4.800 -11.696 1.00 96.44 104 ALA A O 1
ATOM 862 N N . GLU A 1 105 ? 22.149 6.132 -13.467 1.00 97.38 105 GLU A N 1
ATOM 863 C CA . GLU A 1 105 ? 21.215 7.043 -12.796 1.00 97.38 105 GLU A CA 1
ATOM 864 C C . GLU A 1 105 ? 19.870 6.366 -12.488 1.00 97.38 105 GLU A C 1
ATOM 866 O O . GLU A 1 105 ? 19.362 6.483 -11.373 1.00 97.38 105 GLU A O 1
ATOM 871 N N . LEU A 1 106 ? 19.323 5.607 -13.443 1.00 97.19 106 LEU A N 1
ATOM 872 C CA . LEU A 1 106 ? 18.093 4.835 -13.256 1.00 97.19 106 LEU A CA 1
ATOM 873 C C . LEU A 1 106 ? 18.261 3.728 -12.211 1.00 97.19 106 LEU A C 1
ATOM 875 O O . LEU A 1 106 ? 17.372 3.547 -11.385 1.00 97.19 106 LEU A O 1
ATOM 879 N N . GLU A 1 107 ? 19.392 3.021 -12.205 1.00 97.31 107 GLU A N 1
ATOM 880 C CA . GLU A 1 107 ? 19.713 2.014 -11.186 1.00 97.31 107 GLU A CA 1
ATOM 881 C C . GLU A 1 107 ? 19.751 2.631 -9.786 1.00 97.31 107 GLU A C 1
ATOM 883 O O . GLU A 1 107 ? 19.185 2.072 -8.846 1.00 97.31 107 GLU A O 1
ATOM 888 N N . LYS A 1 108 ? 20.346 3.823 -9.647 1.00 97.56 108 LYS A N 1
ATOM 889 C CA . LYS A 1 108 ? 20.335 4.562 -8.382 1.00 97.56 108 LYS A CA 1
ATOM 890 C C . LYS A 1 108 ? 18.914 4.957 -7.969 1.00 97.56 108 LYS A C 1
ATOM 892 O O . LYS A 1 108 ? 18.519 4.698 -6.838 1.00 97.56 108 LYS A O 1
ATOM 897 N N . SER A 1 109 ? 18.133 5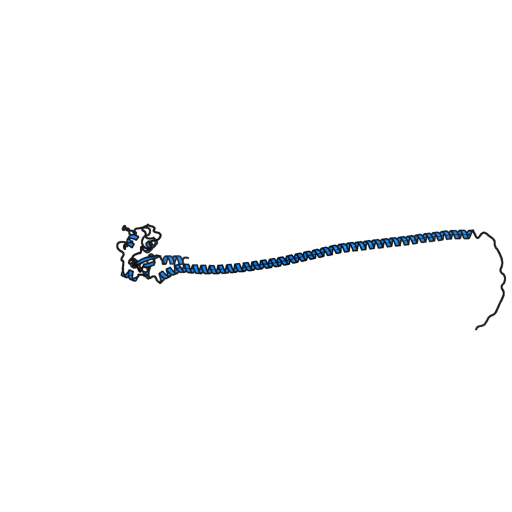.535 -8.883 1.00 97.00 109 SER A N 1
ATOM 898 C CA . SER A 1 109 ? 16.741 5.918 -8.608 1.00 97.00 109 SER A CA 1
ATOM 899 C C . SER A 1 109 ? 15.865 4.717 -8.235 1.00 97.00 109 SER A C 1
ATOM 901 O O . SER A 1 109 ? 14.947 4.851 -7.424 1.00 97.00 109 SER A O 1
ATOM 903 N N . LEU A 1 110 ? 16.128 3.551 -8.829 1.00 97.12 110 LEU A N 1
ATOM 904 C CA . LEU A 1 110 ? 15.444 2.303 -8.509 1.00 97.12 110 LEU A CA 1
ATOM 905 C C . LEU A 1 110 ? 15.796 1.834 -7.094 1.00 97.12 110 LEU A C 1
ATOM 907 O O . LEU A 1 110 ? 14.898 1.456 -6.347 1.00 97.12 110 LEU A O 1
ATOM 911 N N . ALA A 1 111 ? 17.073 1.904 -6.711 1.00 96.75 111 ALA A N 1
ATOM 912 C CA . ALA A 1 111 ? 17.514 1.572 -5.360 1.00 96.75 111 ALA A CA 1
ATOM 913 C C . ALA A 1 111 ? 16.878 2.493 -4.304 1.00 96.75 111 ALA A C 1
ATOM 915 O O . ALA A 1 111 ? 16.381 2.003 -3.291 1.00 96.75 111 ALA A O 1
ATOM 916 N N . ASP A 1 112 ? 16.823 3.803 -4.568 1.00 96.88 112 ASP A N 1
ATOM 917 C CA . ASP A 1 112 ? 16.174 4.775 -3.678 1.00 96.88 112 ASP A CA 1
ATOM 918 C C . ASP A 1 112 ? 14.666 4.482 -3.534 1.00 96.88 112 ASP A C 1
ATOM 920 O O . ASP A 1 112 ? 14.127 4.496 -2.428 1.00 96.88 112 ASP A O 1
ATOM 924 N N . SER A 1 113 ? 13.991 4.143 -4.640 1.00 95.25 113 SER A N 1
ATOM 925 C CA . SER A 1 113 ? 12.566 3.775 -4.627 1.00 95.25 113 SER A CA 1
ATOM 926 C C . SER A 1 113 ? 12.311 2.474 -3.861 1.00 95.25 113 SER A C 1
ATOM 928 O O . SER A 1 113 ? 11.332 2.370 -3.127 1.00 95.25 113 SER A O 1
ATOM 930 N N . GLN A 1 114 ? 13.196 1.482 -4.001 1.00 96.06 114 GLN A N 1
ATOM 931 C CA . GLN A 1 114 ? 13.097 0.225 -3.261 1.00 96.06 114 GLN A CA 1
ATOM 932 C C . GLN A 1 114 ? 13.268 0.451 -1.753 1.00 96.06 114 GLN A C 1
ATOM 934 O O . GLN A 1 114 ? 12.506 -0.102 -0.966 1.00 96.06 114 GLN A O 1
ATOM 939 N N . ALA A 1 115 ? 14.209 1.308 -1.349 1.00 96.12 115 ALA A N 1
ATOM 940 C CA . ALA A 1 115 ? 14.406 1.651 0.057 1.00 96.12 115 ALA A CA 1
ATOM 941 C C . ALA A 1 115 ? 13.174 2.346 0.671 1.00 96.12 115 ALA A C 1
ATOM 943 O O . ALA A 1 115 ? 12.831 2.089 1.827 1.00 96.12 115 ALA A O 1
ATOM 944 N N . ASP A 1 116 ? 12.486 3.201 -0.094 1.00 96.94 116 ASP A N 1
ATOM 945 C CA . ASP A 1 116 ? 11.241 3.839 0.350 1.00 96.94 116 ASP A CA 1
ATOM 946 C C . ASP A 1 116 ? 10.094 2.823 0.491 1.00 96.94 116 ASP A C 1
ATOM 948 O O . ASP A 1 116 ? 9.383 2.824 1.498 1.00 96.94 116 ASP A O 1
ATOM 952 N N . LEU A 1 117 ? 9.971 1.885 -0.457 1.00 94.94 117 LEU A N 1
ATOM 953 C CA . LEU A 1 117 ? 9.004 0.783 -0.372 1.00 94.94 117 LEU A CA 1
ATOM 954 C C . LEU A 1 117 ? 9.255 -0.121 0.840 1.00 94.94 117 LEU A C 1
ATOM 956 O O . LEU A 1 117 ? 8.305 -0.507 1.528 1.00 94.94 117 LEU A O 1
ATOM 960 N N . ASP A 1 118 ? 10.514 -0.442 1.134 1.00 96.12 118 ASP A N 1
ATOM 961 C CA . ASP A 1 118 ? 10.880 -1.256 2.294 1.00 96.12 118 ASP A CA 1
ATOM 962 C C . ASP A 1 118 ? 10.504 -0.538 3.601 1.00 96.12 118 ASP A C 1
ATOM 964 O O . ASP A 1 118 ? 9.927 -1.141 4.511 1.00 96.12 118 ASP A O 1
ATOM 968 N N . LYS A 1 119 ? 10.741 0.779 3.672 1.00 96.56 119 LYS A N 1
ATOM 969 C CA . LYS A 1 119 ? 10.322 1.612 4.805 1.00 96.56 119 LYS A CA 1
ATOM 970 C C . LYS A 1 119 ? 8.800 1.640 4.957 1.00 96.56 119 LYS A C 1
ATOM 972 O O . LYS A 1 119 ? 8.296 1.410 6.054 1.00 96.56 119 LYS A O 1
ATOM 977 N N . GLN A 1 120 ? 8.066 1.867 3.869 1.00 95.19 120 GLN A N 1
ATOM 978 C CA . GLN A 1 120 ? 6.603 1.875 3.890 1.00 95.19 120 GLN A CA 1
ATOM 979 C C . GLN A 1 120 ? 6.039 0.513 4.319 1.00 95.19 120 GLN A C 1
ATOM 981 O O . GLN A 1 120 ? 5.062 0.446 5.064 1.00 95.19 120 GLN A O 1
ATOM 986 N N . THR A 1 121 ? 6.678 -0.579 3.897 1.00 95.06 121 THR A N 1
ATOM 987 C CA . THR A 1 121 ? 6.311 -1.941 4.302 1.00 95.06 121 THR A CA 1
ATOM 988 C C . THR A 1 121 ? 6.514 -2.146 5.803 1.00 95.06 121 THR A C 1
ATOM 990 O O . THR A 1 121 ? 5.627 -2.686 6.466 1.00 95.06 121 THR A O 1
ATOM 993 N N . ALA A 1 122 ? 7.631 -1.672 6.361 1.00 95.50 122 ALA A N 1
ATOM 994 C CA . ALA A 1 122 ? 7.886 -1.727 7.800 1.00 95.50 122 ALA A CA 1
ATOM 995 C C . ALA A 1 122 ? 6.869 -0.894 8.605 1.00 95.50 122 ALA A C 1
ATOM 997 O O . ALA A 1 122 ? 6.342 -1.365 9.616 1.00 95.50 122 ALA A O 1
ATOM 998 N N . ASP A 1 123 ? 6.530 0.310 8.134 1.00 95.69 123 ASP A N 1
ATOM 999 C CA . ASP A 1 123 ? 5.521 1.167 8.769 1.00 95.69 123 ASP A CA 1
ATOM 1000 C C . ASP A 1 123 ? 4.125 0.517 8.744 1.00 95.69 123 ASP A C 1
ATOM 1002 O O . ASP A 1 123 ? 3.403 0.544 9.744 1.00 95.69 123 ASP A O 1
ATOM 1006 N N . LEU A 1 124 ? 3.751 -0.133 7.634 1.00 93.44 124 LEU A N 1
ATOM 1007 C CA . LEU A 1 124 ? 2.494 -0.879 7.519 1.00 93.44 124 LEU A CA 1
ATOM 1008 C C . LEU A 1 124 ? 2.453 -2.107 8.434 1.00 93.44 124 LEU A C 1
ATOM 1010 O O . LEU A 1 124 ? 1.414 -2.374 9.040 1.00 93.44 124 LEU A O 1
ATOM 1014 N N . GLN A 1 125 ? 3.562 -2.841 8.565 1.00 94.12 125 GLN A N 1
ATOM 1015 C CA . GLN A 1 125 ? 3.661 -3.955 9.512 1.00 94.12 125 GLN A CA 1
ATOM 1016 C C . GLN A 1 125 ? 3.450 -3.468 10.944 1.00 94.12 125 GLN A C 1
ATOM 1018 O O . GLN A 1 125 ? 2.603 -4.011 11.654 1.00 94.12 125 GLN A O 1
ATOM 1023 N N . LYS A 1 126 ? 4.132 -2.386 11.334 1.00 95.81 126 LYS A N 1
ATOM 1024 C CA . LYS A 1 126 ? 3.965 -1.768 12.651 1.00 95.81 126 LYS A CA 1
ATOM 1025 C C . LYS A 1 126 ? 2.525 -1.310 12.891 1.00 95.81 126 LYS A C 1
ATOM 1027 O O . LYS A 1 126 ? 1.957 -1.598 13.940 1.00 95.81 126 LYS A O 1
ATOM 1032 N N . ALA A 1 127 ? 1.896 -0.668 11.906 1.00 89.75 127 ALA A N 1
ATOM 1033 C CA . ALA A 1 127 ? 0.487 -0.288 11.993 1.00 89.75 127 ALA A CA 1
ATOM 1034 C C . ALA A 1 127 ? -0.441 -1.512 12.147 1.00 89.75 127 ALA A C 1
ATOM 1036 O O . ALA A 1 127 ? -1.434 -1.455 12.875 1.00 89.75 127 ALA A O 1
ATOM 1037 N N . GLY A 1 128 ? -0.116 -2.634 11.496 1.00 87.56 128 GLY A N 1
ATOM 1038 C CA . GLY A 1 128 ? -0.812 -3.911 11.661 1.00 87.56 128 GLY A CA 1
ATOM 1039 C C . GLY A 1 128 ? -0.665 -4.502 13.067 1.00 87.56 128 GLY A C 1
ATOM 1040 O O . GLY A 1 128 ? -1.653 -4.950 13.658 1.00 87.56 128 GLY A O 1
ATOM 1041 N N . GLU A 1 129 ? 0.539 -4.462 13.638 1.00 92.88 129 GLU A N 1
ATOM 1042 C CA . GLU A 1 129 ? 0.795 -4.874 15.022 1.00 92.88 129 GLU A CA 1
ATOM 1043 C C . GLU A 1 129 ? 0.032 -3.999 16.022 1.00 92.88 129 GLU A C 1
ATOM 1045 O O . GLU A 1 129 ? -0.637 -4.521 16.916 1.00 92.88 129 GLU A O 1
ATOM 1050 N N . ASP A 1 130 ? 0.075 -2.678 15.850 1.00 91.56 130 ASP A N 1
ATOM 1051 C CA . ASP A 1 130 ? -0.625 -1.724 16.711 1.00 91.56 130 ASP A CA 1
ATOM 1052 C C . ASP A 1 130 ? -2.146 -1.916 16.632 1.00 91.56 130 ASP A C 1
ATOM 1054 O O . ASP A 1 130 ? -2.824 -1.937 17.663 1.00 91.56 130 ASP A O 1
ATOM 1058 N N . LYS A 1 131 ? -2.690 -2.173 15.434 1.00 86.88 131 LYS A N 1
ATOM 1059 C CA . LYS A 1 131 ? -4.101 -2.550 15.257 1.00 86.88 131 LYS A CA 1
ATOM 1060 C C . LYS A 1 131 ? -4.440 -3.842 16.001 1.00 86.88 131 LYS A C 1
ATOM 1062 O O . LYS A 1 131 ? -5.493 -3.922 16.627 1.00 86.88 131 LYS A O 1
ATOM 1067 N N . THR A 1 132 ? -3.567 -4.846 15.946 1.00 85.50 132 THR A N 1
ATOM 1068 C CA . THR A 1 132 ? -3.779 -6.132 16.630 1.00 85.50 132 THR A CA 1
ATOM 1069 C C . THR A 1 132 ? -3.796 -5.951 18.147 1.00 85.50 132 THR A C 1
ATOM 1071 O O . THR A 1 132 ? -4.695 -6.460 18.816 1.00 85.50 132 THR A O 1
ATOM 1074 N N . LYS A 1 133 ? -2.863 -5.159 18.692 1.00 90.25 133 LYS A N 1
ATOM 1075 C CA . LYS A 1 133 ? -2.847 -4.795 20.117 1.00 90.25 133 LYS A CA 1
ATOM 1076 C C . LYS A 1 133 ? -4.123 -4.061 20.519 1.00 90.25 133 LYS A C 1
ATOM 1078 O O . LYS A 1 133 ? -4.732 -4.422 21.518 1.00 90.25 133 LYS A O 1
ATOM 1083 N N . LEU A 1 134 ? -4.562 -3.090 19.718 1.00 81.06 134 LEU A N 1
ATOM 1084 C CA . LEU A 1 134 ? -5.777 -2.323 19.990 1.00 81.06 134 LEU A CA 1
ATOM 1085 C C . LEU A 1 134 ? -7.036 -3.199 19.959 1.00 81.06 134 LEU A C 1
ATOM 1087 O O . LEU A 1 134 ? -7.910 -3.031 20.802 1.00 81.06 134 LEU A O 1
ATOM 1091 N N . LEU A 1 135 ? -7.114 -4.164 19.038 1.00 73.38 135 LEU A N 1
ATOM 1092 C CA . LEU A 1 135 ? -8.197 -5.152 19.004 1.00 73.38 135 LEU A CA 1
ATOM 1093 C C . LEU A 1 135 ? -8.182 -6.065 20.235 1.00 73.38 135 LEU A C 1
ATOM 1095 O O . LEU A 1 135 ? -9.246 -6.344 20.781 1.00 73.38 135 LEU A O 1
ATOM 1099 N N . SER A 1 136 ? -7.002 -6.492 20.696 1.00 73.31 136 SER A N 1
ATOM 1100 C CA . SER A 1 136 ? -6.874 -7.230 21.959 1.00 73.31 136 SER A CA 1
ATOM 1101 C C . SER A 1 136 ? -7.373 -6.386 23.127 1.00 73.31 136 SER A C 1
ATOM 1103 O O . SER A 1 136 ? -8.275 -6.816 23.831 1.00 73.31 136 SER A O 1
ATOM 1105 N N . SER A 1 137 ? -6.883 -5.150 23.273 1.00 70.06 137 SER A N 1
ATOM 1106 C CA . SER A 1 137 ? -7.319 -4.240 24.337 1.00 70.06 137 SER A CA 1
ATOM 1107 C C . SER A 1 137 ? -8.815 -3.928 24.272 1.00 70.06 137 SER A C 1
ATOM 1109 O O . SER A 1 137 ? -9.456 -3.817 25.310 1.00 70.06 137 SER A O 1
ATOM 1111 N N . TYR A 1 138 ? -9.392 -3.814 23.072 1.00 67.25 138 TYR A N 1
ATOM 1112 C CA . TYR A 1 138 ? -10.833 -3.646 22.887 1.00 67.25 138 TYR A CA 1
ATOM 1113 C C . TYR A 1 138 ? -11.613 -4.884 23.333 1.00 67.25 138 TYR A C 1
ATOM 1115 O O . TYR A 1 138 ? -12.620 -4.747 24.022 1.00 67.25 138 TYR A O 1
ATOM 1123 N N . ASN A 1 139 ? -11.160 -6.085 22.970 1.00 64.25 139 ASN A N 1
ATOM 1124 C CA . ASN A 1 139 ? -11.797 -7.326 23.400 1.00 64.25 139 ASN A CA 1
ATOM 1125 C C . ASN A 1 139 ? -11.676 -7.517 24.915 1.00 64.25 139 ASN A C 1
ATOM 1127 O O . ASN A 1 139 ? -12.673 -7.836 25.552 1.00 64.25 139 ASN A O 1
ATOM 1131 N N . ASP A 1 140 ? -10.509 -7.241 25.497 1.00 70.12 140 ASP A N 1
ATOM 1132 C CA . ASP A 1 140 ? -10.289 -7.273 26.946 1.00 70.12 140 ASP A CA 1
ATOM 1133 C C . ASP A 1 140 ? -11.194 -6.258 27.655 1.00 70.12 140 ASP A C 1
ATOM 1135 O O . ASP A 1 140 ? -11.826 -6.572 28.662 1.00 70.12 140 ASP A O 1
ATOM 1139 N N . PHE A 1 141 ? -11.330 -5.054 27.095 1.00 63.53 141 PHE A N 1
ATOM 1140 C CA . PHE A 1 141 ? -12.242 -4.027 27.593 1.00 63.53 141 PHE A CA 1
ATOM 1141 C C . PHE A 1 141 ? -13.713 -4.438 27.458 1.00 63.53 141 PHE A C 1
ATOM 1143 O O . PHE A 1 141 ? -14.487 -4.237 28.388 1.00 63.53 141 PHE A O 1
ATOM 1150 N N . LYS A 1 142 ? -14.111 -5.066 26.346 1.00 56.91 142 LYS A N 1
ATOM 1151 C CA . LYS A 1 142 ? -15.464 -5.604 26.144 1.00 56.91 142 LYS A CA 1
ATOM 1152 C C . LYS A 1 142 ? -15.768 -6.728 27.132 1.00 56.91 142 LYS A C 1
ATOM 1154 O O . LYS A 1 142 ? -16.858 -6.752 27.695 1.00 56.91 142 LYS A O 1
ATOM 1159 N N . VAL A 1 143 ? -14.819 -7.635 27.364 1.00 60.56 143 VAL A N 1
ATOM 1160 C CA . VAL A 1 143 ? -14.924 -8.685 28.385 1.00 60.56 143 VAL A CA 1
ATOM 1161 C C . VAL A 1 143 ? -15.020 -8.051 29.768 1.00 60.56 143 VAL A C 1
ATOM 1163 O O . VAL A 1 143 ? -15.871 -8.457 30.547 1.00 60.56 143 VAL A O 1
ATOM 1166 N N . SER A 1 144 ? -14.228 -7.019 30.062 1.00 58.47 144 SER A N 1
ATOM 1167 C CA . SER A 1 144 ? -14.285 -6.263 31.320 1.00 58.47 144 SER A CA 1
ATOM 1168 C C . SER A 1 144 ? -15.628 -5.548 31.523 1.00 58.47 144 SER A C 1
ATOM 1170 O O . SER A 1 144 ? -16.180 -5.579 32.617 1.00 58.47 144 SER A O 1
ATOM 1172 N N . LEU A 1 145 ? -16.217 -4.970 30.473 1.00 51.81 145 LEU A N 1
ATOM 1173 C CA . LEU A 1 145 ? -17.545 -4.351 30.524 1.00 51.81 145 LEU A CA 1
ATOM 1174 C C . LEU A 1 145 ? -18.661 -5.387 30.692 1.00 51.81 145 LEU A C 1
ATOM 1176 O O . LEU A 1 145 ? -19.485 -5.252 31.590 1.00 51.81 145 LEU A O 1
ATOM 1180 N N . GLY A 1 146 ? -18.656 -6.455 29.888 1.00 53.09 146 GLY A N 1
ATOM 1181 C CA . GLY A 1 146 ? -19.643 -7.533 29.995 1.00 53.09 146 GLY A CA 1
ATOM 1182 C C . GLY A 1 146 ? -19.549 -8.278 31.326 1.00 53.09 146 GLY A C 1
ATOM 1183 O O . GLY A 1 146 ? -20.565 -8.660 31.899 1.00 53.09 146 GLY A O 1
ATOM 1184 N N . SER A 1 147 ? -18.336 -8.422 31.861 1.00 52.38 147 SER A N 1
ATOM 1185 C CA . SER A 1 147 ? -18.128 -8.939 33.207 1.00 52.38 147 SER A CA 1
ATOM 1186 C C . SER A 1 147 ? -18.423 -7.903 34.285 1.00 52.38 147 SER A C 1
ATOM 1188 O O . SER A 1 147 ? -18.800 -8.316 35.357 1.00 52.38 147 SER A O 1
ATOM 1190 N N . SER A 1 148 ? -18.363 -6.589 34.072 1.00 54.00 148 SER A N 1
ATOM 1191 C CA . SER A 1 148 ? -18.737 -5.625 35.124 1.00 54.00 148 SER A CA 1
ATOM 1192 C C . SER A 1 148 ? -20.237 -5.668 35.435 1.00 54.00 148 SER A C 1
ATOM 1194 O O . SER A 1 148 ? -20.599 -5.740 36.607 1.00 54.00 148 SER A O 1
ATOM 1196 N N . ASP A 1 149 ? -21.101 -5.765 34.422 1.00 52.09 149 ASP A N 1
ATOM 1197 C CA . ASP A 1 149 ? -22.545 -5.922 34.649 1.00 52.09 149 ASP A CA 1
ATOM 1198 C C . ASP A 1 149 ? -22.891 -7.357 35.091 1.00 52.09 149 ASP A C 1
ATOM 1200 O O . ASP A 1 149 ? -23.598 -7.553 36.082 1.00 52.09 149 ASP A O 1
ATOM 1204 N N . ALA A 1 150 ? -22.314 -8.386 34.454 1.00 55.34 150 ALA A N 1
ATOM 1205 C CA . ALA A 1 150 ? -22.529 -9.779 34.858 1.00 55.34 150 ALA A CA 1
ATOM 1206 C C . ALA A 1 150 ? -21.927 -10.118 36.236 1.00 55.34 150 ALA A C 1
ATOM 1208 O O . ALA A 1 150 ? -22.480 -10.963 36.935 1.00 55.34 150 ALA A O 1
ATOM 1209 N N . ASN A 1 151 ? -20.842 -9.465 36.668 1.00 59.78 151 ASN A N 1
ATOM 1210 C CA . ASN A 1 151 ? -20.253 -9.637 38.001 1.00 59.78 151 ASN A CA 1
ATOM 1211 C C . ASN A 1 151 ? -21.075 -8.916 39.062 1.00 59.78 151 ASN A C 1
ATOM 1213 O O . ASN A 1 151 ? -21.146 -9.431 40.171 1.00 59.78 151 ASN A O 1
ATOM 1217 N N . ILE A 1 152 ? -21.721 -7.782 38.758 1.00 63.06 152 ILE A N 1
ATOM 1218 C CA . ILE A 1 152 ? -22.677 -7.166 39.689 1.00 63.06 152 ILE A CA 1
ATOM 1219 C C . ILE A 1 152 ? -23.869 -8.105 39.877 1.00 63.06 152 ILE A C 1
ATOM 1221 O O . ILE A 1 152 ? -24.201 -8.429 41.012 1.00 63.06 152 ILE A O 1
ATOM 1225 N N . TYR A 1 153 ? -24.463 -8.636 38.806 1.00 66.50 153 TYR A N 1
ATOM 1226 C CA . TYR A 1 153 ? -25.576 -9.583 38.941 1.00 66.50 153 TYR A CA 1
ATOM 1227 C C . TYR A 1 153 ? -25.156 -10.918 39.566 1.00 66.50 153 TYR A C 1
ATOM 1229 O O . TYR A 1 153 ? -25.864 -11.433 40.426 1.00 66.50 153 TYR A O 1
ATOM 1237 N N . SER A 1 154 ? -23.975 -11.442 39.231 1.00 63.75 154 SER A N 1
ATOM 1238 C CA . SER A 1 154 ? -23.411 -12.628 39.891 1.00 63.75 154 SER A CA 1
ATOM 1239 C C . SER A 1 154 ? -23.100 -12.361 41.363 1.00 63.75 154 SER A C 1
ATOM 1241 O O . SER A 1 154 ? -23.291 -13.241 42.192 1.00 63.75 154 SER A O 1
ATOM 1243 N N . PHE A 1 155 ? -22.659 -11.154 41.724 1.00 69.56 155 PHE A N 1
ATOM 1244 C CA . PHE A 1 155 ? -22.474 -10.741 43.113 1.00 69.56 155 PHE A CA 1
ATOM 1245 C C . PHE A 1 155 ? -23.818 -10.671 43.848 1.00 69.56 155 PHE A C 1
ATOM 1247 O O . PHE A 1 155 ? -23.934 -11.220 44.939 1.00 69.56 155 PHE A O 1
ATOM 1254 N N . LEU A 1 156 ? -24.847 -10.080 43.232 1.00 70.69 156 LEU A N 1
ATOM 1255 C CA . LEU A 1 156 ? -26.209 -10.050 43.773 1.00 70.69 156 LEU A CA 1
ATOM 1256 C C . LEU A 1 156 ? -26.774 -11.466 43.966 1.00 70.69 156 LEU A C 1
ATOM 1258 O O . LEU A 1 156 ? -27.388 -11.728 44.990 1.00 70.69 156 LEU A O 1
ATOM 1262 N N . ILE A 1 157 ? -26.538 -12.388 43.031 1.00 67.31 157 ILE A N 1
ATOM 1263 C CA . ILE A 1 157 ? -27.004 -13.780 43.131 1.00 67.31 157 ILE A CA 1
ATOM 1264 C C . ILE A 1 157 ? -26.208 -14.571 44.182 1.00 67.31 157 ILE A C 1
ATOM 1266 O O . ILE A 1 157 ? -26.798 -15.324 44.950 1.00 67.31 157 ILE A O 1
ATOM 1270 N N . ASN A 1 158 ? -24.883 -14.411 44.235 1.00 68.12 158 ASN A N 1
ATOM 1271 C CA . ASN A 1 158 ? -24.020 -15.210 45.114 1.00 68.12 158 ASN A CA 1
ATOM 1272 C C . ASN A 1 158 ? -23.988 -14.709 46.564 1.00 68.12 158 ASN A C 1
ATOM 1274 O O . ASN A 1 158 ? -23.796 -15.510 47.477 1.00 68.12 158 ASN A O 1
ATOM 1278 N N . TYR A 1 159 ? -24.126 -13.399 46.779 1.00 72.75 159 TYR A N 1
ATOM 1279 C CA . TYR A 1 159 ? -24.047 -12.773 48.104 1.00 72.75 159 TYR A CA 1
ATOM 1280 C C . TYR A 1 159 ? -25.376 -12.189 48.582 1.00 72.75 159 TYR A C 1
ATOM 1282 O O . TYR A 1 159 ? -25.496 -11.839 49.756 1.00 72.75 159 TYR A O 1
ATOM 1290 N N . GLY A 1 160 ? -26.365 -12.065 47.699 1.00 75.44 160 GLY A N 1
ATOM 1291 C CA . GLY A 1 160 ? -27.703 -11.658 48.087 1.00 75.44 160 GLY A CA 1
ATOM 1292 C C . GLY A 1 160 ? -28.408 -12.754 48.878 1.00 75.44 160 GLY A C 1
ATOM 1293 O O . GLY A 1 160 ? -28.277 -13.946 48.605 1.00 75.44 160 GLY A O 1
ATOM 1294 N N . VAL A 1 161 ? -29.171 -12.340 49.880 1.00 82.38 161 VAL A N 1
ATOM 1295 C CA . VAL A 1 161 ? -29.961 -13.245 50.709 1.00 82.38 161 VAL A CA 1
ATOM 1296 C C . VAL A 1 161 ? -31.333 -13.402 50.071 1.00 82.38 161 VAL A C 1
ATOM 1298 O O . VAL A 1 161 ? -32.040 -12.418 49.855 1.00 82.38 161 VAL A O 1
ATOM 1301 N N . GLY A 1 162 ? -31.719 -14.638 49.764 1.00 83.75 162 GLY A N 1
ATOM 1302 C CA . GLY A 1 162 ? -33.057 -14.930 49.259 1.00 83.75 162 GLY A CA 1
ATOM 1303 C C . GLY A 1 162 ? -34.133 -14.548 50.277 1.00 83.75 162 GLY A C 1
ATOM 1304 O O . GLY A 1 162 ? -34.051 -14.935 51.443 1.00 83.75 162 GLY A O 1
ATOM 1305 N N . VAL A 1 163 ? -35.149 -13.808 49.838 1.00 87.38 163 VAL A N 1
ATOM 1306 C CA . VAL A 1 163 ? -36.290 -13.390 50.658 1.00 87.38 163 VAL A CA 1
ATOM 1307 C C . VAL A 1 163 ? -37.600 -13.629 49.907 1.00 87.38 163 VAL A C 1
ATOM 1309 O O . VAL A 1 163 ? -37.672 -13.478 48.687 1.00 87.38 163 VAL A O 1
ATOM 1312 N N . THR A 1 164 ? -38.638 -14.020 50.639 1.00 89.00 164 THR A N 1
ATOM 1313 C CA . THR A 1 164 ? -40.004 -14.153 50.111 1.00 89.00 164 THR A CA 1
ATOM 1314 C C . THR A 1 164 ? -40.684 -12.787 50.029 1.00 89.00 164 THR A C 1
ATOM 1316 O O . THR A 1 164 ? -40.291 -11.858 50.745 1.00 89.00 164 THR A O 1
ATOM 1319 N N . ALA A 1 165 ? -41.724 -12.654 49.202 1.00 85.25 165 ALA A N 1
ATOM 1320 C CA . ALA A 1 165 ? -42.486 -11.404 49.104 1.00 85.25 165 ALA A CA 1
ATOM 1321 C C . ALA A 1 165 ? -43.045 -10.979 50.480 1.00 85.25 165 ALA A C 1
ATOM 1323 O O . ALA A 1 165 ? -42.842 -9.844 50.910 1.00 85.25 165 ALA A O 1
ATOM 1324 N N . ASP A 1 166 ? -43.600 -11.933 51.233 1.00 87.69 166 ASP A N 1
ATOM 1325 C CA . ASP A 1 166 ? -44.165 -11.727 52.577 1.00 87.69 166 ASP A CA 1
ATOM 1326 C C . ASP A 1 166 ? -43.161 -11.209 53.614 1.00 87.69 166 ASP A C 1
ATOM 1328 O O . ASP A 1 166 ? -43.527 -10.524 54.569 1.00 87.69 166 ASP A O 1
ATOM 1332 N N . ASN A 1 167 ? -41.881 -11.559 53.480 1.00 89.19 167 ASN A N 1
ATOM 1333 C CA . ASN A 1 167 ? -40.842 -11.053 54.375 1.00 89.19 167 ASN A CA 1
ATOM 1334 C C . ASN A 1 167 ? -40.302 -9.708 53.896 1.00 89.19 167 ASN A C 1
ATOM 1336 O O . ASN A 1 167 ? -39.948 -8.863 54.716 1.00 89.19 167 ASN A O 1
ATOM 1340 N N . LEU A 1 168 ? -40.277 -9.482 52.583 1.00 89.12 168 LEU A N 1
ATOM 1341 C CA . LEU A 1 168 ? -39.840 -8.221 52.010 1.00 89.12 168 LEU A CA 1
ATOM 1342 C C . LEU A 1 168 ? -40.786 -7.076 52.395 1.00 89.12 168 LEU A C 1
ATOM 1344 O O . LEU A 1 168 ? -40.300 -6.021 52.804 1.00 89.12 168 LEU A O 1
ATOM 1348 N N . ILE A 1 169 ? -42.111 -7.291 52.351 1.00 89.44 169 ILE A N 1
ATOM 1349 C CA . ILE A 1 169 ? -43.133 -6.287 52.723 1.00 89.44 169 ILE A CA 1
ATOM 1350 C C . ILE A 1 169 ? -43.005 -5.771 54.163 1.00 89.44 169 ILE A C 1
ATOM 1352 O O . ILE A 1 169 ? -43.455 -4.667 54.457 1.00 89.44 169 ILE A O 1
ATOM 1356 N N . LYS A 1 170 ? -42.328 -6.514 55.046 1.00 92.12 170 LYS A N 1
ATOM 1357 C CA . LYS A 1 170 ? -42.045 -6.098 56.430 1.00 92.12 170 LYS A CA 1
ATOM 1358 C C . LYS A 1 170 ? -41.012 -4.973 56.519 1.00 92.12 170 LYS A C 1
ATOM 1360 O O . LYS A 1 170 ? -40.811 -4.418 57.596 1.00 92.12 170 LYS A O 1
ATOM 1365 N N . ILE A 1 171 ? -40.333 -4.657 55.415 1.00 91.25 171 ILE A N 1
ATOM 1366 C CA . ILE A 1 171 ? -39.320 -3.606 55.326 1.00 91.25 171 ILE A CA 1
ATOM 1367 C C . ILE A 1 171 ? -39.884 -2.429 54.514 1.00 91.25 171 ILE A C 1
ATOM 1369 O O . ILE A 1 171 ? -40.189 -2.623 53.335 1.00 91.25 171 ILE A O 1
ATOM 1373 N N . PRO A 1 172 ? -39.988 -1.213 55.083 1.00 91.06 172 PRO A N 1
ATOM 1374 C CA . PRO A 1 172 ? -40.536 -0.049 54.384 1.00 91.06 172 PRO A CA 1
ATOM 1375 C C . PRO A 1 172 ? -39.734 0.353 53.137 1.00 91.06 172 PRO A C 1
ATOM 1377 O O . PRO A 1 172 ? -38.504 0.262 53.128 1.00 91.06 172 PRO A O 1
ATOM 1380 N N . LEU A 1 173 ? -40.420 0.854 52.107 1.00 89.69 173 LEU A N 1
ATOM 1381 C CA . LEU A 1 173 ? -39.811 1.343 50.865 1.00 89.69 173 LEU A CA 1
ATOM 1382 C C . LEU A 1 173 ? -39.199 2.748 51.039 1.00 89.69 173 LEU A C 1
ATOM 1384 O O . LEU A 1 173 ? -39.714 3.588 51.783 1.00 89.69 173 LEU A O 1
ATOM 1388 N N . ALA A 1 174 ? -38.078 3.009 50.363 1.00 87.56 174 ALA A N 1
ATOM 1389 C CA . ALA A 1 174 ? -37.453 4.328 50.301 1.00 87.56 174 ALA A CA 1
ATOM 1390 C C . ALA A 1 174 ? -37.951 5.168 49.109 1.00 87.56 174 ALA A C 1
ATOM 1392 O O . ALA A 1 174 ? -38.041 4.673 47.992 1.00 87.56 174 ALA A O 1
ATOM 1393 N N . ASP A 1 175 ? -38.147 6.470 49.336 1.00 80.62 175 ASP A N 1
ATOM 1394 C CA . ASP A 1 175 ? -38.574 7.478 48.337 1.00 80.62 175 ASP A CA 1
ATOM 1395 C C . ASP A 1 175 ? -37.478 7.814 47.294 1.00 80.62 175 ASP A C 1
ATOM 1397 O O . ASP A 1 175 ? -37.715 8.446 46.275 1.00 80.62 175 ASP A O 1
ATOM 1401 N N . TYR A 1 176 ? -36.234 7.393 47.534 1.00 64.44 176 TYR A N 1
ATOM 1402 C CA . TYR A 1 176 ? -35.051 7.888 46.815 1.00 64.44 176 TYR A CA 1
ATOM 1403 C C . TYR A 1 176 ? -34.855 7.314 45.397 1.00 64.44 176 TYR A C 1
ATOM 1405 O O . TYR A 1 176 ? -34.057 7.857 44.640 1.00 64.44 176 TYR A O 1
ATOM 1413 N N . ASN A 1 177 ? -35.551 6.234 45.026 1.00 57.84 177 ASN A N 1
ATOM 1414 C CA . ASN A 1 177 ? -35.348 5.535 43.744 1.00 57.84 177 ASN A CA 1
ATOM 1415 C C . ASN A 1 177 ? -36.573 5.557 42.818 1.00 57.84 177 ASN A C 1
ATOM 1417 O O . ASN A 1 177 ? -36.686 4.716 41.937 1.00 57.84 177 ASN A O 1
ATOM 1421 N N . LEU A 1 178 ? -37.473 6.527 42.972 1.00 64.56 178 LEU A N 1
ATOM 1422 C CA . LEU A 1 178 ? -38.707 6.609 42.181 1.00 64.56 178 LEU A CA 1
ATOM 1423 C C . LEU A 1 178 ? -38.527 7.179 40.759 1.00 64.56 178 LEU A C 1
ATOM 1425 O O . LEU A 1 178 ? -39.493 7.358 40.030 1.00 64.56 178 LEU A O 1
ATOM 1429 N N . GLY A 1 179 ? -37.294 7.471 40.338 1.00 66.12 179 GLY A N 1
ATOM 1430 C CA . GLY A 1 179 ? -37.020 7.963 38.988 1.00 66.12 179 GLY A CA 1
ATOM 1431 C C . GLY A 1 179 ? -37.152 6.862 37.933 1.00 66.12 179 GLY A C 1
ATOM 1432 O O . GLY A 1 179 ? -36.563 5.793 38.072 1.00 66.12 179 GLY A O 1
ATOM 1433 N N . GLY A 1 180 ? -37.873 7.137 36.849 1.00 77.94 180 GLY A N 1
ATOM 1434 C CA . GLY A 1 180 ? -38.077 6.187 35.758 1.00 77.94 180 G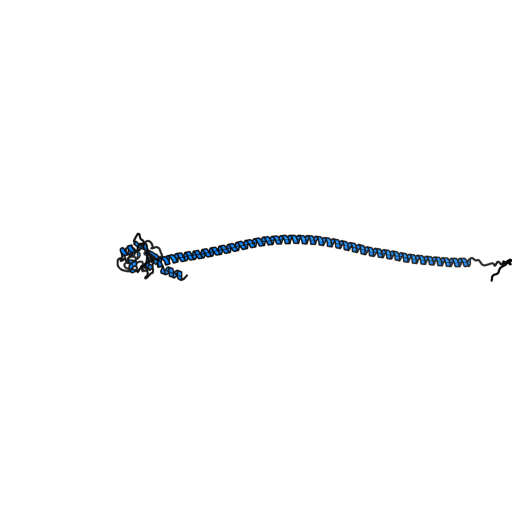LY A CA 1
ATOM 1435 C C . GLY A 1 180 ? -39.205 6.618 34.828 1.00 77.94 180 GLY A C 1
ATOM 1436 O O . GLY A 1 180 ? -39.659 7.759 34.889 1.00 77.94 180 GLY A O 1
ATOM 1437 N N . LEU A 1 181 ? -39.622 5.706 33.950 1.00 87.44 181 LEU A N 1
ATOM 1438 C CA . LEU A 1 181 ? -40.929 5.810 33.308 1.00 87.44 181 LEU A CA 1
ATOM 1439 C C . LEU A 1 181 ? -41.992 5.555 34.385 1.00 87.44 181 LEU A C 1
ATOM 1441 O O . LEU A 1 181 ? -41.822 4.620 35.164 1.00 87.44 181 LEU A O 1
ATOM 1445 N N . ASP A 1 182 ? -42.994 6.420 34.432 1.00 90.31 182 ASP A N 1
ATOM 1446 C CA . ASP A 1 182 ? -44.135 6.406 35.348 1.00 90.31 182 ASP A CA 1
ATOM 1447 C C . ASP A 1 182 ? -45.365 6.627 34.456 1.00 90.31 182 ASP A C 1
ATOM 1449 O O . ASP A 1 182 ? -45.542 7.707 33.874 1.00 90.31 182 ASP A O 1
ATOM 1453 N N . THR A 1 183 ? -46.086 5.543 34.185 1.00 92.94 183 THR A N 1
ATOM 1454 C CA . THR A 1 183 ? -47.108 5.472 33.139 1.00 92.94 183 THR A CA 1
ATOM 1455 C C . THR A 1 183 ? -48.440 6.077 33.586 1.00 92.94 183 THR A C 1
ATOM 1457 O O . THR A 1 183 ? -49.148 6.641 32.742 1.00 92.94 183 THR A O 1
ATOM 1460 N N . ASP A 1 184 ? -48.778 6.022 34.873 1.00 91.38 184 ASP A N 1
ATOM 1461 C CA . ASP A 1 184 ? -50.015 6.590 35.422 1.00 91.38 184 ASP A CA 1
ATOM 1462 C C . ASP A 1 184 ? -49.828 7.918 36.177 1.00 91.38 184 ASP A C 1
ATOM 1464 O O . ASP A 1 184 ? -50.802 8.655 36.366 1.00 91.38 184 ASP A O 1
ATOM 1468 N N . GLY A 1 185 ? -48.586 8.297 36.479 1.00 90.62 185 GLY A N 1
ATOM 1469 C CA . GLY A 1 185 ? -48.220 9.597 37.021 1.00 90.62 185 GLY A CA 1
ATOM 1470 C C . GLY A 1 185 ? -48.415 9.736 38.530 1.00 90.62 185 GLY A C 1
ATOM 1471 O O . GLY A 1 185 ? -48.517 10.876 39.001 1.00 90.62 185 GLY A O 1
ATOM 1472 N N . ASP A 1 186 ? -48.501 8.638 39.286 1.00 88.44 186 ASP A N 1
ATOM 1473 C CA . ASP A 1 186 ? -48.618 8.670 40.751 1.00 88.44 186 ASP A CA 1
ATOM 1474 C C . ASP A 1 186 ? -47.275 8.972 41.460 1.00 88.44 186 ASP A C 1
ATOM 1476 O O . ASP A 1 186 ? -47.224 9.313 42.650 1.00 88.44 186 ASP A O 1
ATOM 1480 N N . GLY A 1 187 ? -46.176 8.950 40.698 1.00 87.31 187 GLY A N 1
ATOM 1481 C CA . GLY A 1 187 ? -44.818 9.202 41.155 1.00 87.31 187 GLY A CA 1
ATOM 1482 C C . GLY A 1 187 ? -44.039 7.945 41.542 1.00 87.31 187 GLY A C 1
ATOM 1483 O O . GLY A 1 187 ? -42.933 8.086 42.074 1.00 87.31 187 GLY A O 1
ATOM 1484 N N . LEU A 1 188 ? -44.583 6.746 41.341 1.00 89.06 188 LEU A N 1
ATOM 1485 C CA . LEU A 1 188 ? -43.914 5.452 41.417 1.00 89.06 188 LEU A CA 1
ATOM 1486 C C . LEU A 1 188 ? -43.511 5.044 39.992 1.00 89.06 188 LEU A C 1
ATOM 1488 O O . LEU A 1 188 ? -44.248 5.239 39.041 1.00 89.06 188 LEU A O 1
ATOM 1492 N N . SER A 1 189 ? -42.294 4.531 39.793 1.00 90.06 189 SER A N 1
ATOM 1493 C CA . SER A 1 189 ? -41.899 4.120 38.436 1.00 90.06 189 SER A CA 1
ATOM 1494 C C . SER A 1 189 ? -42.458 2.743 38.092 1.00 90.06 189 SER A C 1
ATOM 1496 O O . SER A 1 189 ? -42.365 1.841 38.930 1.00 90.06 189 SER A O 1
ATOM 1498 N N . ASP A 1 190 ? -42.821 2.520 36.824 1.00 89.12 190 ASP A N 1
ATOM 1499 C CA . ASP A 1 190 ? -43.316 1.238 36.297 1.00 89.12 190 ASP A CA 1
ATOM 1500 C C . ASP A 1 190 ? -42.424 0.057 36.721 1.00 89.12 190 ASP A C 1
ATOM 1502 O O . ASP A 1 190 ? -42.859 -1.073 36.943 1.00 89.12 190 ASP A O 1
ATOM 1506 N N . THR A 1 191 ? -41.111 0.301 36.807 1.00 85.94 191 THR A N 1
ATOM 1507 C CA . THR A 1 191 ? -40.134 -0.724 37.189 1.00 85.94 191 THR A CA 1
ATOM 1508 C C . THR A 1 191 ? -40.242 -1.146 38.650 1.00 85.94 191 THR A C 1
ATOM 1510 O O . THR A 1 191 ? -40.017 -2.320 38.954 1.00 85.94 191 THR A O 1
ATOM 1513 N N . ILE A 1 192 ? -40.565 -0.209 39.543 1.00 88.31 192 ILE A N 1
ATOM 1514 C CA . ILE A 1 192 ? -40.787 -0.479 40.961 1.00 88.31 192 ILE A CA 1
ATOM 1515 C C . ILE A 1 192 ? -42.159 -1.097 41.153 1.00 88.31 192 ILE A C 1
ATOM 1517 O O . ILE A 1 192 ? -42.245 -2.074 41.892 1.00 88.31 192 ILE A O 1
ATOM 1521 N N . GLU A 1 193 ? -43.178 -0.598 40.462 1.00 90.50 193 GLU A N 1
ATOM 1522 C CA . GLU A 1 193 ? -44.540 -1.132 40.522 1.00 90.50 193 GLU A CA 1
ATOM 1523 C C . GLU A 1 193 ? -44.574 -2.604 40.145 1.00 90.50 193 GLU A C 1
ATOM 1525 O O . GLU A 1 193 ? -44.983 -3.459 40.932 1.00 90.50 193 GLU A O 1
ATOM 1530 N N . VAL A 1 194 ? -43.947 -2.940 39.014 1.00 87.81 194 VAL A N 1
ATOM 1531 C CA . VAL A 1 194 ? -43.742 -4.332 38.617 1.00 87.81 194 VAL A CA 1
ATOM 1532 C C . VAL A 1 194 ? -42.970 -5.104 39.683 1.00 87.81 194 VAL A C 1
ATOM 1534 O O . VAL A 1 194 ? -43.267 -6.272 39.895 1.00 87.81 194 VAL A O 1
ATOM 1537 N N . ALA A 1 195 ? -41.977 -4.514 40.355 1.00 85.81 195 ALA A N 1
ATOM 1538 C CA . ALA A 1 195 ? -41.187 -5.214 41.369 1.00 85.81 195 ALA A CA 1
ATOM 1539 C C . ALA A 1 195 ? -41.975 -5.508 42.658 1.00 85.81 195 ALA A C 1
ATOM 1541 O O . ALA A 1 195 ? -41.778 -6.566 43.257 1.00 85.81 195 ALA A O 1
ATOM 1542 N N . ILE A 1 196 ? -42.863 -4.607 43.081 1.00 86.62 196 ILE A N 1
ATOM 1543 C CA . ILE A 1 196 ? -43.682 -4.766 44.293 1.00 86.62 196 ILE A CA 1
ATOM 1544 C C . ILE A 1 196 ? -45.041 -5.424 44.026 1.00 86.62 196 ILE A C 1
ATOM 1546 O O . ILE A 1 196 ? -45.654 -5.915 44.968 1.00 86.62 196 ILE A O 1
ATOM 1550 N N . GLY A 1 197 ? -45.460 -5.506 42.761 1.00 88.00 197 GLY A N 1
ATOM 1551 C CA . GLY A 1 197 ? -46.688 -6.166 42.322 1.00 88.00 197 GLY A CA 1
ATOM 1552 C C . GLY A 1 197 ? -47.884 -5.244 42.079 1.00 88.00 197 GLY A C 1
ATOM 1553 O O . GLY A 1 197 ? -48.967 -5.781 41.856 1.00 88.00 197 GLY A O 1
ATOM 1554 N N . THR A 1 198 ? -47.704 -3.921 42.110 1.00 89.56 198 THR A N 1
ATOM 1555 C CA . THR A 1 198 ? -48.734 -2.941 41.731 1.00 89.56 198 THR A CA 1
ATOM 1556 C C . THR A 1 198 ? -48.862 -2.816 40.208 1.00 89.56 198 THR A C 1
ATOM 1558 O O . THR A 1 198 ? -48.030 -3.325 39.444 1.00 89.56 198 THR A O 1
ATOM 1561 N N . ASP A 1 199 ? -49.970 -2.237 39.755 1.00 91.44 199 ASP A N 1
ATOM 1562 C CA . ASP A 1 199 ? -50.342 -2.110 38.349 1.00 91.44 199 ASP A CA 1
ATOM 1563 C C . ASP A 1 199 ? -49.865 -0.767 37.795 1.00 91.44 199 ASP A C 1
ATOM 1565 O O . ASP A 1 199 ? -50.548 0.228 37.966 1.00 91.44 199 ASP A O 1
ATOM 1569 N N . ALA A 1 200 ? -48.780 -0.783 37.013 1.00 93.00 200 ALA A N 1
ATOM 1570 C CA . ALA A 1 200 ? -48.166 0.419 36.430 1.00 93.00 200 ALA A CA 1
ATOM 1571 C C . ALA A 1 200 ? -49.049 1.272 35.504 1.00 93.00 200 ALA A C 1
ATOM 1573 O O . ALA A 1 200 ? -48.593 2.223 34.880 1.00 93.00 200 ALA A O 1
ATOM 1574 N N . SER A 1 201 ? -50.298 0.871 35.286 1.00 94.19 201 SER A N 1
ATOM 1575 C CA . SER A 1 201 ? -51.270 1.647 34.522 1.00 94.19 201 SER A CA 1
ATOM 1576 C C . SER A 1 201 ? -52.337 2.308 35.394 1.00 94.19 201 SER A C 1
ATOM 1578 O O . SER A 1 201 ? -53.275 2.904 34.848 1.00 94.19 201 SER A O 1
ATOM 1580 N N . LYS A 1 202 ? -52.235 2.184 36.720 1.00 94.69 202 LYS A N 1
ATOM 1581 C CA . LYS A 1 202 ? -53.206 2.671 37.691 1.00 94.69 202 LYS A CA 1
ATOM 1582 C C . LYS A 1 202 ? -52.504 3.250 38.909 1.00 94.69 202 LYS A C 1
ATOM 1584 O O . LYS A 1 202 ? -51.975 2.519 39.728 1.00 94.69 202 LYS A O 1
ATOM 1589 N N . SER A 1 203 ? -52.752 4.537 39.128 1.00 94.00 203 SER A N 1
ATOM 1590 C CA . SER A 1 203 ? -52.253 5.238 40.308 1.00 94.00 203 SER A CA 1
ATOM 1591 C C . SER A 1 203 ? -52.714 4.644 41.644 1.00 94.00 203 SER A C 1
ATOM 1593 O O . SER A 1 203 ? -52.144 4.978 42.667 1.00 94.00 203 SER A O 1
ATOM 1595 N N . ASP A 1 204 ? -53.812 3.887 41.643 1.00 94.06 204 ASP A N 1
ATOM 1596 C CA . ASP A 1 204 ? -54.445 3.246 42.800 1.00 94.06 204 ASP A CA 1
ATOM 1597 C C . ASP A 1 204 ? -54.784 1.804 42.382 1.00 94.06 204 ASP A C 1
ATOM 1599 O O . ASP A 1 204 ? -55.733 1.561 41.617 1.00 94.06 204 ASP A O 1
ATOM 1603 N N . SER A 1 205 ? -53.935 0.859 42.784 1.00 93.19 205 SER A N 1
ATOM 1604 C CA . SER A 1 205 ? -53.996 -0.530 42.334 1.00 93.19 205 SER A CA 1
ATOM 1605 C C . SER A 1 205 ? -55.120 -1.324 42.993 1.00 93.19 205 SER A C 1
ATOM 1607 O O . SER A 1 205 ? -55.692 -2.214 42.344 1.00 93.19 205 SER A O 1
ATOM 1609 N N . ASP A 1 206 ? -55.444 -1.034 44.255 1.00 92.31 206 ASP A N 1
ATOM 1610 C CA . ASP A 1 206 ? -56.473 -1.748 45.016 1.00 92.31 206 ASP A CA 1
ATOM 1611 C C . ASP A 1 206 ? -57.846 -1.046 45.016 1.00 92.31 206 ASP A C 1
ATOM 1613 O O . ASP A 1 206 ? -58.875 -1.689 45.265 1.00 92.31 206 ASP A O 1
ATOM 1617 N N . GLY A 1 207 ? -57.888 0.211 44.574 1.00 93.00 207 GLY A N 1
ATOM 1618 C CA . GLY A 1 207 ? -59.090 0.995 44.332 1.00 93.00 207 GLY A CA 1
ATOM 1619 C C . GLY A 1 207 ? -59.691 1.615 45.592 1.00 93.00 207 GLY A C 1
ATOM 1620 O O . GLY A 1 207 ? -60.901 1.889 45.595 1.00 93.00 207 GLY A O 1
ATOM 1621 N N . ASP A 1 208 ? -58.915 1.781 46.665 1.00 91.19 208 ASP A N 1
ATOM 1622 C CA . ASP A 1 208 ? -59.391 2.309 47.946 1.00 91.19 208 ASP A CA 1
ATOM 1623 C C . ASP A 1 208 ? -59.411 3.854 48.025 1.00 91.19 208 ASP A C 1
ATOM 1625 O O . ASP A 1 208 ? -60.012 4.436 48.942 1.00 91.19 208 ASP A O 1
ATOM 1629 N N . GLY A 1 209 ? -58.867 4.523 47.003 1.00 91.12 209 GLY A N 1
ATOM 1630 C CA . GLY A 1 209 ? -58.852 5.972 46.836 1.00 91.12 209 GLY A CA 1
ATOM 1631 C C . GLY A 1 209 ? -57.548 6.659 47.247 1.00 91.12 209 GLY A C 1
ATOM 1632 O O . GLY A 1 209 ? -57.500 7.896 47.201 1.00 91.12 209 GLY A O 1
ATOM 1633 N N . PHE A 1 210 ? -56.516 5.910 47.638 1.00 92.88 210 PHE A N 1
ATOM 1634 C CA . PHE A 1 210 ? -55.158 6.411 47.850 1.00 92.88 210 PHE A CA 1
ATOM 1635 C C . PHE A 1 210 ? -54.221 5.936 46.736 1.00 92.88 210 PHE A C 1
ATOM 1637 O O . PHE A 1 210 ? -54.489 4.945 46.077 1.00 92.88 210 PHE A O 1
ATOM 1644 N N . SER A 1 211 ? -53.154 6.697 46.461 1.00 92.75 211 SER A N 1
ATOM 1645 C CA . SER A 1 211 ? -52.191 6.265 45.446 1.00 92.75 211 SER A CA 1
ATOM 1646 C C . SER A 1 211 ? -51.232 5.215 45.996 1.00 92.75 211 SER A C 1
ATOM 1648 O O . SER A 1 211 ? -50.829 5.317 47.162 1.00 92.75 211 SER A O 1
ATOM 1650 N N . ASP A 1 212 ? -50.783 4.288 45.150 1.00 91.81 212 ASP A N 1
ATOM 1651 C CA . ASP A 1 212 ? -49.862 3.217 45.536 1.00 91.81 212 ASP A CA 1
ATOM 1652 C C . ASP A 1 212 ? -48.601 3.793 46.198 1.00 91.81 212 ASP A C 1
ATOM 1654 O O . ASP A 1 212 ? -48.140 3.332 47.253 1.00 91.81 212 ASP A O 1
ATOM 1658 N N . ARG A 1 213 ? -48.050 4.869 45.619 1.00 90.62 213 ARG A N 1
ATOM 1659 C CA . ARG A 1 213 ? -46.922 5.599 46.207 1.00 90.62 213 ARG A CA 1
ATOM 1660 C C . ARG A 1 213 ? -47.221 6.129 47.609 1.00 90.62 213 ARG A C 1
ATOM 1662 O O . ARG A 1 213 ? -46.397 5.951 48.518 1.00 90.62 213 ARG A O 1
ATOM 1669 N N . ASP A 1 214 ? -48.331 6.847 47.776 1.00 91.31 214 ASP A N 1
ATOM 1670 C CA . ASP A 1 214 ? -48.669 7.503 49.042 1.00 91.31 214 ASP A CA 1
ATOM 1671 C C . ASP A 1 214 ? -48.880 6.470 50.149 1.00 91.31 214 ASP A C 1
ATOM 1673 O O . ASP A 1 214 ? -48.385 6.645 51.270 1.00 91.31 214 ASP A O 1
ATOM 1677 N N . GLU A 1 215 ? -49.539 5.362 49.825 1.00 92.81 215 GLU A N 1
ATOM 1678 C CA . GLU A 1 215 ? -49.748 4.252 50.741 1.00 92.81 215 GLU A CA 1
ATOM 1679 C C . GLU A 1 215 ? -48.428 3.639 51.203 1.00 92.81 215 GLU A C 1
ATOM 1681 O O . GLU A 1 215 ? -48.169 3.552 52.408 1.00 92.81 215 GLU A O 1
ATOM 1686 N N . LEU A 1 216 ? -47.533 3.294 50.276 1.00 89.94 216 LEU A N 1
ATOM 1687 C CA . LEU A 1 216 ? -46.247 2.672 50.604 1.00 89.94 216 LEU A CA 1
ATOM 1688 C C . LEU A 1 216 ? -45.358 3.578 51.460 1.00 89.94 216 LEU A C 1
ATOM 1690 O O . LEU A 1 216 ? -44.690 3.102 52.387 1.00 89.94 216 LEU A O 1
ATOM 1694 N N . LEU A 1 217 ? -45.347 4.886 51.183 1.00 87.69 217 LEU A N 1
ATOM 1695 C CA . LEU A 1 217 ? -44.594 5.862 51.974 1.00 87.69 217 LEU A CA 1
ATOM 1696 C C . LEU A 1 217 ? -45.211 6.087 53.361 1.00 87.69 217 LEU A C 1
ATOM 1698 O O . LEU A 1 217 ? -44.472 6.323 54.325 1.00 87.69 217 LEU A O 1
ATOM 1702 N N . ALA A 1 218 ? -46.535 5.974 53.478 1.00 88.44 218 ALA A N 1
ATOM 1703 C CA . ALA A 1 218 ? -47.265 6.039 54.741 1.00 88.44 218 ALA A CA 1
ATOM 1704 C C . ALA A 1 218 ? -47.277 4.703 55.518 1.00 88.44 218 ALA A C 1
ATOM 1706 O O . ALA A 1 218 ? -47.691 4.675 56.683 1.00 88.44 218 ALA A O 1
ATOM 1707 N N . GLY A 1 219 ? -46.778 3.615 54.921 1.00 88.12 219 GLY A N 1
ATOM 1708 C CA . GLY A 1 219 ? -46.705 2.285 55.530 1.00 88.12 219 GLY A CA 1
ATOM 1709 C C . GLY A 1 219 ? -48.003 1.477 55.434 1.00 88.12 219 GLY A C 1
ATOM 1710 O O . GLY A 1 219 ? -48.264 0.653 56.313 1.00 88.12 219 GLY A O 1
ATOM 1711 N N . TYR A 1 220 ? -48.808 1.727 54.406 1.00 91.44 220 TYR A N 1
ATOM 1712 C CA . TYR A 1 220 ? -50.013 0.990 54.024 1.00 91.44 220 TYR A CA 1
ATOM 1713 C C . TYR A 1 220 ? -49.740 0.059 52.839 1.00 91.44 220 TYR A C 1
ATOM 1715 O O . TYR A 1 220 ? -48.670 0.106 52.223 1.00 91.44 220 TYR A O 1
ATOM 1723 N N . ASN A 1 221 ? -50.654 -0.878 52.624 1.00 90.00 221 ASN A N 1
ATOM 1724 C CA . ASN A 1 221 ? -50.522 -1.924 51.627 1.00 90.00 221 ASN A CA 1
ATOM 1725 C C . ASN A 1 221 ? -51.244 -1.538 50.329 1.00 90.00 221 ASN A C 1
ATOM 1727 O O . ASN A 1 221 ? -52.450 -1.668 50.265 1.00 90.00 221 ASN A O 1
ATOM 1731 N N . ALA A 1 222 ? -50.491 -1.220 49.277 1.00 90.38 222 ALA A N 1
ATOM 1732 C CA . ALA A 1 222 ? -51.028 -0.813 47.969 1.00 90.38 222 ALA A CA 1
ATOM 1733 C C . ALA A 1 222 ? -51.780 -1.902 47.166 1.00 90.38 222 ALA A C 1
ATOM 1735 O O . ALA A 1 222 ? -52.125 -1.724 46.005 1.00 90.38 222 ALA A O 1
ATOM 1736 N N . LEU A 1 223 ? -51.953 -3.101 47.725 1.00 89.50 223 LEU A N 1
ATOM 1737 C CA . LEU A 1 223 ? -52.633 -4.228 47.068 1.00 89.50 223 LEU A CA 1
ATOM 1738 C C . LEU A 1 223 ? -53.799 -4.772 47.900 1.00 89.50 223 LEU A C 1
ATOM 1740 O O . LEU A 1 223 ? -54.299 -5.871 47.633 1.00 89.50 223 LEU A O 1
ATOM 1744 N N . GLY A 1 224 ? -54.194 -4.061 48.951 1.00 87.25 224 GLY A N 1
ATOM 1745 C CA . GLY A 1 224 ? -55.336 -4.423 49.769 1.00 87.25 224 GLY A CA 1
ATOM 1746 C C . GLY A 1 224 ? -55.278 -3.822 51.162 1.00 87.25 224 GLY A C 1
ATOM 1747 O O . GLY A 1 224 ? -54.275 -3.299 51.618 1.00 87.25 224 GLY A O 1
ATOM 1748 N N . GLU A 1 225 ? -56.337 -4.033 51.926 1.00 85.94 225 GLU A N 1
ATOM 1749 C CA . GLU A 1 225 ? -56.591 -3.237 53.123 1.00 85.94 225 GLU A CA 1
ATOM 1750 C C . GLU A 1 225 ? -55.509 -3.307 54.226 1.00 85.94 225 GLU A C 1
ATOM 1752 O O . GLU A 1 225 ? -55.046 -4.375 54.646 1.00 85.94 225 GLU A O 1
ATOM 1757 N N . GLY A 1 226 ? -55.220 -2.145 54.819 1.00 89.25 226 GLY A N 1
ATOM 1758 C CA . GLY A 1 226 ? -54.543 -2.024 56.111 1.00 89.25 226 GLY A CA 1
ATOM 1759 C C . GLY A 1 226 ? -53.071 -1.610 56.051 1.00 89.25 226 GLY A C 1
ATOM 1760 O O . GLY A 1 226 ? -52.536 -1.186 55.034 1.00 89.25 226 GLY A O 1
ATOM 1761 N N . LYS A 1 227 ? -52.405 -1.666 57.212 1.00 89.12 227 LYS A N 1
ATOM 1762 C 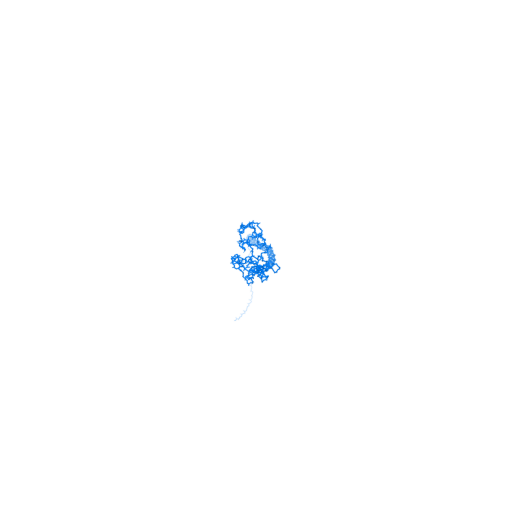CA . LYS A 1 227 ? -50.992 -1.277 57.350 1.00 89.12 227 LYS A CA 1
ATOM 1763 C C . LYS A 1 227 ? -50.062 -2.427 56.989 1.00 89.12 227 LYS A C 1
ATOM 1765 O O . LYS A 1 227 ? -50.339 -3.574 57.340 1.00 89.12 227 LYS A O 1
ATOM 1770 N N . LEU A 1 228 ? -48.910 -2.103 56.404 1.00 88.56 228 LEU A N 1
ATOM 1771 C CA . LEU A 1 228 ? -47.841 -3.071 56.180 1.00 88.56 228 LEU A CA 1
ATOM 1772 C C . LEU A 1 228 ? -47.411 -3.705 57.514 1.00 88.56 228 LEU A C 1
ATOM 1774 O O . LEU A 1 228 ? -47.265 -2.994 58.517 1.00 88.56 228 LEU A O 1
ATOM 1778 N N . PRO A 1 229 ? -47.159 -5.025 57.545 1.00 90.88 229 PRO A N 1
ATOM 1779 C CA . PRO A 1 229 ? -46.735 -5.738 58.745 1.00 90.88 229 PRO A CA 1
ATOM 1780 C C . PRO A 1 229 ? -45.246 -5.482 59.035 1.00 90.88 229 PRO A C 1
ATOM 1782 O O . PRO A 1 229 ? -44.426 -6.398 59.002 1.00 90.88 229 PRO A O 1
ATOM 1785 N N . VAL A 1 230 ? -44.879 -4.222 59.282 1.00 89.88 230 VAL A N 1
ATOM 1786 C CA . VAL A 1 230 ? -43.488 -3.811 59.496 1.00 89.88 230 VAL A CA 1
ATOM 1787 C C . VAL A 1 230 ? -42.922 -4.481 60.746 1.00 89.88 230 VAL A C 1
ATOM 1789 O O . VAL A 1 230 ? -43.458 -4.332 61.845 1.00 89.88 230 VAL A O 1
ATOM 1792 N N . ASP A 1 231 ? -41.803 -5.184 60.581 1.00 93.19 231 ASP A N 1
ATOM 1793 C CA . ASP A 1 231 ? -41.106 -5.888 61.658 1.00 93.19 231 ASP A CA 1
ATOM 1794 C C . ASP A 1 231 ? -39.728 -5.258 61.879 1.00 93.19 231 ASP A C 1
ATOM 1796 O O . ASP A 1 231 ? -38.785 -5.482 61.118 1.00 93.19 231 ASP A O 1
ATOM 1800 N N . ALA A 1 232 ? -39.606 -4.465 62.945 1.00 91.19 232 ALA A N 1
ATOM 1801 C CA . ALA A 1 232 ? -38.372 -3.755 63.268 1.00 91.19 232 ALA A CA 1
ATOM 1802 C C . ALA A 1 232 ? -37.188 -4.698 63.543 1.00 91.19 232 ALA A C 1
ATOM 1804 O O . ALA A 1 232 ? -36.062 -4.383 63.162 1.00 91.19 232 ALA A O 1
ATOM 1805 N N . ALA A 1 233 ? -37.425 -5.866 64.152 1.00 92.56 233 ALA A N 1
ATOM 1806 C CA . ALA A 1 233 ? -36.358 -6.825 64.430 1.00 92.56 233 ALA A CA 1
ATOM 1807 C C . ALA A 1 233 ? -35.834 -7.449 63.130 1.00 92.56 233 ALA A C 1
ATOM 1809 O O . ALA A 1 233 ? -34.626 -7.625 62.962 1.00 92.56 233 ALA A O 1
ATOM 1810 N N . PHE A 1 234 ? -36.738 -7.733 62.188 1.00 91.69 234 PHE A N 1
ATOM 1811 C CA . PHE A 1 234 ? -36.363 -8.205 60.859 1.00 91.69 234 PHE A CA 1
ATOM 1812 C C . PHE A 1 234 ? -35.618 -7.131 60.056 1.00 91.69 234 PHE A C 1
ATOM 1814 O O . PHE A 1 234 ? -34.610 -7.437 59.420 1.00 91.69 234 PHE A O 1
ATOM 1821 N N . VAL A 1 235 ? -36.062 -5.872 60.114 1.00 92.25 235 VAL A N 1
ATOM 1822 C CA . VAL A 1 235 ? -35.359 -4.745 59.479 1.00 92.25 235 VAL A CA 1
ATOM 1823 C C . VAL A 1 235 ? -33.935 -4.631 60.018 1.00 92.25 235 VAL A C 1
ATOM 1825 O O . VAL A 1 235 ? -32.990 -4.613 59.232 1.00 92.25 235 VAL A O 1
ATOM 1828 N N . ASP A 1 236 ? -33.767 -4.610 61.342 1.00 91.38 236 ASP A N 1
ATOM 1829 C CA . ASP A 1 236 ? -32.465 -4.456 61.997 1.00 91.38 236 ASP A CA 1
ATOM 1830 C C . ASP A 1 236 ? -31.497 -5.592 61.665 1.00 91.38 236 ASP A C 1
ATOM 1832 O O . ASP A 1 236 ? -30.316 -5.334 61.423 1.00 91.38 236 ASP A O 1
ATOM 1836 N N . LEU A 1 237 ? -32.000 -6.827 61.579 1.00 90.69 237 LEU A N 1
ATOM 1837 C CA . LEU A 1 237 ? -31.213 -7.994 61.185 1.00 90.69 237 LEU A CA 1
ATOM 1838 C C . LEU A 1 237 ? -30.677 -7.886 59.750 1.00 90.69 237 LEU A C 1
ATOM 1840 O O . LEU A 1 237 ? -29.580 -8.362 59.470 1.00 90.69 237 LEU A O 1
ATOM 1844 N N . ASN A 1 238 ? -31.440 -7.265 58.847 1.00 90.94 238 ASN A N 1
ATOM 1845 C CA . ASN A 1 238 ? -31.120 -7.204 57.421 1.00 90.94 238 ASN A CA 1
ATOM 1846 C C . ASN A 1 238 ? -30.476 -5.878 56.989 1.00 90.94 238 ASN A C 1
ATOM 1848 O O . ASN A 1 238 ? -30.199 -5.694 55.804 1.00 90.94 238 ASN A O 1
ATOM 1852 N N . ARG A 1 239 ? -30.191 -4.949 57.910 1.00 88.62 239 ARG A N 1
ATOM 1853 C CA . ARG A 1 239 ? -29.508 -3.683 57.591 1.00 88.62 239 ARG A CA 1
ATOM 1854 C C . ARG A 1 239 ? -28.170 -3.927 56.888 1.00 88.62 239 ARG A C 1
ATOM 1856 O O . ARG A 1 239 ? -27.347 -4.713 57.344 1.00 88.62 239 ARG A O 1
ATOM 1863 N N . GLY A 1 240 ? -27.941 -3.222 55.782 1.00 83.56 240 GLY A N 1
ATOM 1864 C CA . GLY A 1 240 ? -26.744 -3.362 54.947 1.00 83.56 240 GLY A CA 1
ATOM 1865 C C . GLY A 1 240 ? -26.725 -4.615 54.072 1.00 83.56 240 GLY A C 1
ATOM 1866 O O . GLY A 1 240 ? -25.776 -4.798 53.313 1.00 83.56 240 GLY A O 1
ATOM 1867 N N . SER A 1 241 ? -27.754 -5.460 54.156 1.00 87.12 241 SER A N 1
ATOM 1868 C CA . SER A 1 241 ? -27.874 -6.649 53.320 1.00 87.12 241 SER A CA 1
ATOM 1869 C C . SER A 1 241 ? -28.514 -6.313 51.980 1.00 87.12 241 SER A C 1
ATOM 1871 O O . SER A 1 241 ? -29.301 -5.370 51.842 1.00 87.12 241 SER A O 1
ATOM 1873 N N . ILE A 1 242 ? -28.177 -7.132 50.991 1.00 88.50 242 ILE A N 1
ATOM 1874 C CA . ILE A 1 242 ? -28.864 -7.183 49.710 1.00 88.50 242 ILE A CA 1
ATOM 1875 C C . ILE A 1 242 ? -29.820 -8.365 49.778 1.00 88.50 242 ILE A C 1
ATOM 1877 O O . ILE A 1 242 ? -29.394 -9.495 50.008 1.00 88.50 242 ILE A O 1
ATOM 1881 N N . LEU A 1 243 ? -31.103 -8.098 49.587 1.00 90.12 243 LEU A N 1
ATOM 1882 C CA . LEU A 1 243 ? -32.152 -9.099 49.553 1.00 90.12 243 LEU A CA 1
ATOM 1883 C C . LEU A 1 243 ? -32.571 -9.351 48.109 1.00 90.12 243 LEU A C 1
ATOM 1885 O O . LEU A 1 243 ? -32.809 -8.413 47.347 1.00 90.12 243 LEU A O 1
ATOM 1889 N N . ILE A 1 244 ? -32.675 -10.620 47.741 1.00 87.88 244 ILE A N 1
ATOM 1890 C CA . ILE A 1 244 ? -33.123 -11.053 46.420 1.00 87.88 244 ILE A CA 1
ATOM 1891 C C . ILE A 1 244 ? -34.492 -11.681 46.586 1.00 87.88 244 ILE A C 1
ATOM 1893 O O . ILE A 1 244 ? -34.642 -12.688 47.277 1.00 87.88 244 ILE A O 1
ATOM 1897 N N . GLN A 1 245 ? -35.497 -11.084 45.960 1.00 87.25 245 GLN A N 1
ATOM 1898 C CA . GLN A 1 245 ? -36.835 -11.645 45.941 1.00 87.25 245 GLN A CA 1
ATOM 1899 C C . GLN A 1 245 ? -36.822 -12.897 45.064 1.00 87.25 245 GLN A C 1
ATOM 1901 O O . GLN A 1 245 ? -36.596 -12.818 43.858 1.00 87.25 245 GLN A O 1
ATOM 1906 N N . VAL A 1 246 ? -37.016 -14.061 45.682 1.00 79.56 246 VAL A N 1
ATOM 1907 C CA . VAL A 1 246 ? -36.946 -15.360 44.981 1.00 79.56 246 VAL A CA 1
ATOM 1908 C C . VAL A 1 246 ? -38.267 -15.750 44.314 1.00 79.56 246 VAL A C 1
ATOM 1910 O O . VAL A 1 246 ? -38.318 -16.676 43.510 1.00 79.56 246 VAL A O 1
ATOM 1913 N N . GLU A 1 247 ? -39.335 -15.032 44.648 1.00 75.19 247 GLU A N 1
ATOM 1914 C CA . GLU A 1 247 ? -40.691 -15.232 44.143 1.00 75.19 247 GLU A CA 1
ATOM 1915 C C . GLU A 1 247 ? -41.026 -14.188 43.066 1.00 75.19 247 GLU A C 1
ATOM 1917 O O . GLU A 1 247 ? -40.129 -13.552 42.509 1.00 75.19 247 GLU A O 1
ATOM 1922 N N . GLN A 1 248 ? -42.315 -14.057 42.735 1.00 63.28 248 GLN A N 1
ATOM 1923 C CA . GLN A 1 248 ? -42.868 -13.126 41.747 1.00 63.28 248 GLN A CA 1
ATOM 1924 C C . GLN A 1 248 ? -42.058 -11.821 41.625 1.00 63.28 248 GLN A C 1
ATOM 1926 O O . GLN A 1 248 ? -41.641 -11.228 42.616 1.00 63.28 248 GLN A O 1
ATOM 1931 N N . ASN A 1 249 ? -41.828 -11.396 40.382 1.00 71.19 249 ASN A N 1
ATOM 1932 C CA . ASN A 1 249 ? -41.183 -10.133 40.007 1.00 71.19 249 ASN A CA 1
ATOM 1933 C C . ASN A 1 249 ? -39.662 -10.003 40.242 1.00 71.19 249 ASN A C 1
ATOM 1935 O O . ASN A 1 249 ? -39.061 -9.106 39.649 1.00 71.19 249 ASN A O 1
ATOM 1939 N N . GLN A 1 250 ? -39.016 -10.941 40.954 1.00 75.62 250 GLN A N 1
ATOM 1940 C CA . GLN A 1 250 ? -37.556 -11.189 40.965 1.00 75.62 250 GLN A CA 1
ATOM 1941 C C . GLN A 1 250 ? -36.669 -9.934 41.134 1.00 75.62 250 GLN A C 1
ATOM 1943 O O . GLN A 1 250 ? -35.676 -9.754 40.425 1.00 75.62 250 GLN A O 1
ATOM 1948 N N . GLY A 1 251 ? -37.041 -9.030 42.043 1.00 86.00 251 GLY A N 1
ATOM 1949 C CA . GLY A 1 251 ? -36.291 -7.805 42.336 1.00 86.00 251 GLY A CA 1
ATOM 1950 C C . GLY A 1 251 ? -35.113 -8.006 43.297 1.00 86.00 251 GLY A C 1
ATOM 1951 O O . GLY A 1 251 ? -35.159 -8.852 44.190 1.00 86.00 251 GLY A O 1
ATOM 1952 N N . ALA A 1 252 ? -34.067 -7.193 43.147 1.00 88.31 252 ALA A N 1
ATOM 1953 C CA . ALA A 1 252 ? -33.000 -7.027 44.130 1.00 88.31 252 ALA A CA 1
ATOM 1954 C C . ALA A 1 252 ? -33.214 -5.742 44.937 1.00 88.31 252 ALA A C 1
ATOM 1956 O O . ALA A 1 252 ? -33.543 -4.689 44.385 1.00 88.31 252 ALA A O 1
ATOM 1957 N N . TRP A 1 253 ? -32.985 -5.824 46.244 1.00 90.31 253 TRP A N 1
ATOM 1958 C CA . TRP A 1 253 ? -33.296 -4.768 47.200 1.00 90.31 253 TRP A CA 1
ATOM 1959 C C . TRP A 1 253 ? -32.135 -4.565 48.169 1.00 90.31 253 TRP A C 1
ATOM 1961 O O . TRP A 1 253 ? -31.642 -5.523 48.752 1.00 90.31 253 TRP A O 1
ATOM 1971 N N . TYR A 1 254 ? -31.703 -3.328 48.384 1.00 90.94 254 TYR A N 1
ATOM 1972 C CA . TYR A 1 254 ? -30.697 -2.992 49.392 1.00 90.94 254 TYR A CA 1
ATOM 1973 C C . TYR A 1 254 ? -31.349 -2.374 50.619 1.00 90.94 254 TYR A C 1
ATOM 1975 O O . TYR A 1 254 ? -32.131 -1.436 50.485 1.00 90.94 254 TYR A O 1
ATOM 1983 N N . ILE A 1 255 ? -31.009 -2.859 51.811 1.00 91.94 255 ILE A N 1
ATOM 1984 C CA . ILE A 1 255 ? -31.515 -2.281 53.057 1.00 91.94 255 ILE A CA 1
ATOM 1985 C C . ILE A 1 255 ? -30.502 -1.273 53.579 1.00 91.94 255 ILE A C 1
ATOM 1987 O O . ILE A 1 255 ? -29.401 -1.638 53.993 1.00 91.94 255 ILE A O 1
ATOM 1991 N N . ASN A 1 256 ? -30.858 0.007 53.588 1.00 90.25 256 ASN A N 1
ATOM 1992 C CA . ASN A 1 256 ? -29.939 1.049 54.024 1.00 90.25 256 ASN A CA 1
ATOM 1993 C C . ASN A 1 256 ? -29.717 0.972 55.552 1.00 90.25 256 ASN A C 1
ATOM 1995 O O . ASN A 1 256 ? -30.674 1.048 56.325 1.00 90.25 256 ASN A O 1
ATOM 1999 N N . PRO A 1 257 ? -28.460 0.864 56.029 1.00 90.19 257 PRO A N 1
ATOM 2000 C CA . PRO A 1 257 ? -28.159 0.759 57.457 1.00 90.19 257 PRO A CA 1
ATOM 2001 C C . PRO A 1 257 ? -28.643 1.940 58.305 1.00 90.19 257 PRO A C 1
ATOM 2003 O O . PRO A 1 257 ? -28.850 1.782 59.512 1.00 90.19 257 PRO A O 1
ATOM 2006 N N . LYS A 1 258 ? -28.781 3.127 57.699 1.00 89.50 258 LYS A N 1
ATOM 2007 C CA . LYS A 1 258 ? -29.096 4.371 58.412 1.00 89.50 258 LYS A CA 1
ATOM 2008 C C . LYS A 1 258 ? -30.585 4.519 58.708 1.00 89.50 258 LYS A C 1
ATOM 2010 O O . LYS A 1 258 ? -30.928 4.870 59.832 1.00 89.50 258 LYS A O 1
ATOM 2015 N N . ASP A 1 259 ? -31.444 4.262 57.726 1.00 91.38 259 ASP A N 1
ATOM 2016 C CA . ASP A 1 259 ? -32.898 4.459 57.836 1.00 91.38 259 ASP A CA 1
ATOM 2017 C C . ASP A 1 259 ? -33.700 3.148 57.898 1.00 91.38 259 ASP A C 1
ATOM 2019 O O . ASP A 1 259 ? -34.885 3.186 58.218 1.00 91.38 259 ASP A O 1
ATOM 2023 N N . GLY A 1 260 ? -33.069 1.997 57.639 1.00 90.38 260 GLY A N 1
ATOM 2024 C CA . GLY A 1 260 ? -33.723 0.688 57.638 1.00 90.38 260 GLY A CA 1
ATOM 2025 C C . GLY A 1 260 ? -34.691 0.474 56.471 1.00 90.38 260 GLY A C 1
ATOM 2026 O O . GLY A 1 260 ? -35.438 -0.501 56.481 1.00 90.38 260 GLY A O 1
ATOM 2027 N N . LYS A 1 261 ? -34.708 1.362 55.472 1.00 92.19 261 LYS A N 1
ATOM 2028 C CA . LYS A 1 261 ? -35.597 1.255 54.314 1.00 92.19 261 LYS A CA 1
ATOM 2029 C C . LYS A 1 261 ? -34.958 0.434 53.202 1.00 92.19 261 LYS A C 1
ATOM 2031 O O . LYS A 1 261 ? -33.732 0.407 53.055 1.00 92.19 261 LYS A O 1
ATOM 2036 N N . ARG A 1 262 ? -35.798 -0.217 52.396 1.00 91.31 262 ARG A N 1
ATOM 2037 C CA . ARG A 1 262 ? -35.371 -0.957 51.206 1.00 91.31 262 ARG A CA 1
ATOM 2038 C C . ARG A 1 262 ? -35.313 -0.047 49.980 1.00 91.31 262 ARG A C 1
ATOM 2040 O O . ARG A 1 262 ? -36.210 0.759 49.746 1.00 91.31 262 ARG A O 1
ATOM 2047 N N . TYR A 1 263 ? -34.269 -0.226 49.185 1.00 90.75 263 TYR A N 1
ATOM 2048 C CA . TYR A 1 263 ? -33.993 0.496 47.948 1.00 90.75 263 TYR A CA 1
ATOM 2049 C C . TYR A 1 263 ? -33.966 -0.499 46.802 1.00 90.75 263 TYR A C 1
ATOM 2051 O O . TYR A 1 263 ? -33.255 -1.501 46.876 1.00 90.75 263 TYR A O 1
ATOM 2059 N N . PHE A 1 264 ? -34.720 -0.230 45.743 1.00 88.38 264 PHE A N 1
ATOM 2060 C CA . PHE A 1 264 ? -34.727 -1.094 44.570 1.00 88.38 264 PHE A CA 1
ATOM 2061 C C . PHE A 1 264 ? -33.403 -0.979 43.805 1.00 88.38 264 PHE A C 1
ATOM 2063 O O . PHE A 1 264 ? -32.965 0.130 43.501 1.00 88.38 264 PHE A O 1
ATOM 2070 N N . LEU A 1 265 ? -32.767 -2.115 43.513 1.00 83.69 265 LEU A N 1
ATOM 2071 C CA . LEU A 1 265 ? -31.512 -2.208 42.755 1.00 83.69 265 LEU A CA 1
ATOM 2072 C C . LEU A 1 265 ? -31.713 -2.705 41.313 1.00 83.69 265 LEU A C 1
ATOM 2074 O O . LEU A 1 265 ? -30.752 -2.755 40.547 1.00 83.69 265 LEU A O 1
ATOM 2078 N N . GLY A 1 266 ? -32.935 -3.091 40.939 1.00 83.81 266 GLY A N 1
ATOM 2079 C CA . GLY A 1 266 ? -33.255 -3.675 39.635 1.00 83.81 266 GLY A CA 1
ATOM 2080 C C . GLY A 1 266 ? -33.585 -5.167 39.703 1.00 83.81 266 GLY A C 1
ATOM 2081 O O . GLY A 1 266 ? -33.617 -5.772 40.773 1.00 83.81 266 GLY A O 1
ATOM 2082 N N . ASN A 1 267 ? -33.846 -5.776 38.544 1.00 82.38 267 ASN A N 1
ATOM 2083 C CA . ASN A 1 267 ? -34.187 -7.195 38.431 1.00 82.38 267 ASN A CA 1
ATOM 2084 C C . ASN A 1 267 ? -32.982 -8.000 37.893 1.00 82.38 267 ASN A C 1
ATOM 2086 O O . ASN A 1 267 ? -32.748 -7.999 36.678 1.00 82.38 267 ASN A O 1
ATOM 2090 N N . PRO A 1 268 ? -32.212 -8.685 38.764 1.00 72.50 268 PRO A N 1
ATOM 2091 C CA . PRO A 1 268 ? -31.024 -9.429 38.354 1.00 72.50 268 PRO A CA 1
ATOM 2092 C C . PRO A 1 268 ? -31.336 -10.587 37.403 1.00 72.50 268 PRO A C 1
ATOM 2094 O O . PRO A 1 268 ? -30.549 -10.871 36.504 1.00 72.50 268 PRO A O 1
ATOM 2097 N N . ALA A 1 269 ? -32.489 -11.238 37.551 1.00 69.31 269 ALA A N 1
ATOM 2098 C CA . ALA A 1 269 ? -32.840 -12.394 36.737 1.00 69.31 269 ALA A CA 1
ATOM 2099 C C . ALA A 1 269 ? -33.197 -12.016 35.292 1.00 69.31 269 ALA A C 1
ATOM 2101 O O . ALA A 1 269 ? -32.746 -12.670 34.353 1.00 69.31 269 ALA A O 1
ATOM 2102 N N . LYS A 1 270 ? -33.952 -10.928 35.089 1.00 71.94 270 LYS A N 1
ATOM 2103 C CA . LYS A 1 270 ? -34.224 -10.378 33.749 1.00 71.94 270 LYS A CA 1
ATOM 2104 C C . LYS A 1 270 ? -32.937 -9.905 33.075 1.00 71.94 270 LYS A C 1
ATOM 2106 O O . LYS A 1 270 ? -32.768 -10.126 31.878 1.00 71.94 270 LYS A O 1
ATOM 2111 N N . ALA A 1 271 ? -32.031 -9.291 33.835 1.00 67.00 271 ALA A N 1
ATOM 2112 C CA . ALA A 1 271 ? -30.746 -8.845 33.311 1.00 67.00 271 ALA A CA 1
ATOM 2113 C C . ALA A 1 271 ? -29.857 -10.024 32.879 1.00 67.00 271 ALA A C 1
ATOM 2115 O O . ALA A 1 271 ? -29.330 -10.010 31.768 1.00 67.00 271 ALA A O 1
ATOM 2116 N N . LEU A 1 272 ? -29.768 -11.083 33.694 1.00 65.56 272 LEU A N 1
ATOM 2117 C CA . LEU A 1 272 ? -29.038 -12.307 33.348 1.00 65.56 272 LEU A CA 1
ATOM 2118 C C . LEU A 1 272 ? -29.596 -12.954 32.067 1.00 65.56 272 LEU A C 1
ATOM 2120 O O . LEU A 1 272 ? -28.841 -13.243 31.143 1.00 65.56 272 LEU A O 1
ATOM 2124 N N . GLN A 1 273 ? -30.923 -13.100 31.968 1.00 66.88 273 GLN A N 1
ATOM 2125 C CA . GLN A 1 273 ? -31.579 -13.665 30.781 1.00 66.88 273 GLN A CA 1
ATOM 2126 C C . GLN A 1 273 ? -31.345 -12.846 29.504 1.00 66.88 273 GLN A C 1
ATOM 2128 O O . GLN A 1 273 ? -31.344 -13.409 28.409 1.00 66.88 273 GLN A O 1
ATOM 2133 N N . ALA A 1 274 ? -31.204 -11.523 29.612 1.00 63.03 274 ALA A N 1
ATOM 2134 C CA . ALA A 1 274 ? -30.887 -10.672 28.470 1.00 63.03 274 ALA A CA 1
ATOM 2135 C C . ALA A 1 274 ? -29.443 -10.886 27.993 1.00 63.03 274 ALA A C 1
ATOM 2137 O O . ALA A 1 274 ? -29.207 -10.929 26.789 1.00 63.03 274 ALA A O 1
ATOM 2138 N N . ILE A 1 275 ? -28.501 -11.074 28.925 1.00 59.44 275 ILE A N 1
ATOM 2139 C CA . ILE A 1 275 ? -27.086 -11.329 28.622 1.00 59.44 275 ILE A CA 1
ATOM 2140 C C . ILE A 1 275 ? -26.888 -12.721 28.004 1.00 59.44 275 ILE A C 1
ATOM 2142 O O . ILE A 1 275 ? -26.141 -12.847 27.043 1.00 59.44 275 ILE A O 1
ATOM 2146 N N . GLU A 1 276 ? -27.584 -13.754 28.488 1.00 57.28 276 GLU A N 1
ATOM 2147 C CA . GLU A 1 276 ? -27.491 -15.122 27.937 1.00 57.28 276 GLU A CA 1
ATOM 2148 C C . GLU A 1 276 ? -27.971 -15.247 26.479 1.00 57.28 276 GLU A C 1
ATOM 2150 O O . GLU A 1 276 ? -27.667 -16.233 25.807 1.00 57.28 276 GLU A O 1
ATOM 2155 N N . LYS A 1 277 ? -28.746 -14.273 25.988 1.00 57.66 277 LYS A N 1
ATOM 2156 C CA . LYS A 1 277 ? -29.312 -14.261 24.629 1.00 57.66 277 LYS A CA 1
ATOM 2157 C C . LYS A 1 277 ? -28.488 -13.459 23.611 1.00 57.66 277 LYS A C 1
ATOM 2159 O O . LYS A 1 277 ? -28.877 -13.443 22.442 1.00 57.66 277 LYS A O 1
ATOM 2164 N N . LEU A 1 278 ? -27.422 -12.778 24.040 1.00 50.66 278 LEU A N 1
ATOM 2165 C CA . LEU A 1 278 ? -26.516 -11.980 23.196 1.00 50.66 278 LEU A CA 1
ATOM 2166 C C . LEU A 1 278 ? -25.320 -12.805 22.705 1.00 50.66 278 LEU A C 1
ATOM 2168 O O . LEU A 1 278 ? -24.878 -12.535 21.564 1.00 50.66 278 LEU A O 1
#

Radius of gyration: 78.83 Å; chains: 1; bounding box: 174×49×191 Å